Protein 1URQ (pdb70)

B-factor: mean 30.71, std 12.03, range [14.72, 85.65]

CATH classification: 1.20.5.110

Foldseek 3Di:
DDVVVVVVVVVVVVVVVVVVVVVVVVVVVVVVVVVVVVVVVVVVVVVVVVVVVVVVVD/DVVVVVVVVVVVVVVVVVVVVVVVVVVVVVVVVVVVVVVVVVVVVVVVVVVVVVVVVVVVVVDD/DVVVVVVVVVVVVVVVVVVVVVVVVVVVVVVVVVVVVVVVVVVVVVVVVVVVVVVVVVVVVVVVVVVD/DDPVVVVVVVVVVVVVVVVVVVVVVVVVVVVVVVVVVVVVVVVVVVVVVVVVVVVVVVVVVD

Structure (mmCIF, N/CA/C/O backbone):
data_1URQ
#
_entry.id   1URQ
#
_cell.length_a   126.054
_cell.length_b   35.602
_cell.length_c   93.541
_cell.angle_alpha   90.00
_cell.angle_beta   132.38
_cell.angle_gamma   90.00
#
_symmetry.space_group_name_H-M   'C 1 2 1'
#
loop_
_entity.id
_entity.type
_entity.pdbx_description
1 polymer 'M-TOMOSYN ISOFORM'
2 polymer 'SYNTAXIN 1A'
3 polymer 'SYNAPTOSOMAL-ASSOCIATED PROTEIN 25'
4 polymer 'SYNAPTOSOMAL-ASSOCIATED PROTEIN 25'
5 water water
#
loop_
_atom_site.group_PDB
_atom_site.id
_atom_site.type_symbol
_atom_site.label_atom_id
_atom_site.label_alt_id
_atom_site.label_comp_id
_atom_site.label_asym_id
_atom_site.label_entity_id
_atom_site.label_seq_id
_atom_site.pdbx_PDB_ins_code
_atom_site.Cartn_x
_atom_site.Cartn_y
_atom_site.Cartn_z
_atom_site.occupancy
_atom_site.B_iso_or_equiv
_atom_site.auth_seq_id
_atom_site.auth_comp_id
_atom_site.auth_asym_id
_atom_site.auth_atom_id
_atom_site.pdbx_PDB_model_num
ATOM 1 C CA . GLY A 1 5 ? 19.082 -29.251 35.961 1.00 40.27 1051 GLY A CA 1
ATOM 2 C C . GLY A 1 5 ? 18.943 -27.757 36.260 1.00 40.12 1051 GLY A C 1
ATOM 3 O O . GLY A 1 5 ? 19.489 -26.926 35.545 1.00 40.85 1051 GLY A O 1
ATOM 4 N N . ILE A 1 6 ? 18.237 -27.415 37.332 1.00 39.81 1052 ILE A N 1
ATOM 5 C CA . ILE A 1 6 ? 18.067 -26.021 37.708 1.00 39.74 1052 ILE A CA 1
ATOM 6 C C . ILE A 1 6 ? 19.441 -25.381 38.014 1.00 39.49 1052 ILE A C 1
ATOM 7 O O . ILE A 1 6 ? 19.690 -24.231 37.647 1.00 38.88 1052 ILE A O 1
ATOM 12 N N . GLU A 1 7 ? 20.333 -26.141 38.644 1.00 39.02 1053 GLU A N 1
ATOM 13 C CA . GLU A 1 7 ? 21.688 -25.656 38.942 1.00 38.74 1053 GLU A CA 1
ATOM 14 C C . GLU A 1 7 ? 22.509 -25.412 37.673 1.00 37.80 1053 GLU A C 1
ATOM 15 O O . GLU A 1 7 ? 23.273 -24.461 37.612 1.00 38.86 1053 GLU A O 1
ATOM 17 N N . GLY A 1 8 ? 22.359 -26.257 36.660 1.00 36.38 1054 GLY A N 1
ATOM 18 C CA . GLY A 1 8 ? 23.081 -26.068 35.410 1.00 35.51 1054 GLY A CA 1
ATOM 19 C C . GLY A 1 8 ? 22.689 -24.783 34.677 1.00 34.84 1054 GLY A C 1
ATOM 20 O O . GLY A 1 8 ? 23.552 -24.072 34.147 1.00 34.02 1054 GLY A O 1
ATOM 21 N N . VAL A 1 9 ? 21.382 -24.495 34.653 1.00 33.20 1055 VAL A N 1
ATOM 22 C CA . VAL A 1 9 ? 20.849 -23.303 34.015 1.00 31.96 1055 VAL A CA 1
ATOM 23 C C . VAL A 1 9 ? 21.272 -22.059 34.782 1.00 31.23 1055 VAL A C 1
ATOM 24 O O . VAL A 1 9 ? 21.575 -21.052 34.166 1.00 28.82 1055 VAL A O 1
ATOM 28 N N . LYS A 1 10 ? 21.254 -22.135 36.116 1.00 31.02 1056 LYS A N 1
ATOM 29 C CA . LYS A 1 10 ? 21.678 -21.030 36.971 1.00 31.96 1056 LYS A CA 1
ATOM 30 C C . LYS A 1 10 ? 23.155 -20.692 36.736 1.00 31.78 1056 LYS A C 1
ATOM 31 O O . LYS A 1 10 ? 23.526 -19.511 36.685 1.00 31.87 1056 LYS A O 1
ATOM 36 N N . GLY A 1 11 ? 23.968 -21.729 36.592 1.00 31.01 1057 GLY A N 1
ATOM 37 C CA . GLY A 1 11 ? 25.359 -21.601 36.198 1.00 30.58 1057 GLY A CA 1
ATOM 38 C C . GLY A 1 11 ? 25.567 -20.946 34.838 1.00 29.91 1057 GLY A C 1
ATOM 39 O O . GLY A 1 11 ? 26.450 -20.094 34.689 1.00 28.76 1057 GLY A O 1
ATOM 40 N N . ALA A 1 12 ? 24.770 -21.337 33.851 1.00 28.66 1058 ALA A N 1
ATOM 41 C CA . ALA A 1 12 ? 24.865 -20.736 32.520 1.00 28.25 1058 ALA A CA 1
ATOM 42 C C . ALA A 1 12 ? 24.434 -19.267 32.562 1.00 26.73 1058 ALA A C 1
ATOM 43 O O . ALA A 1 12 ? 25.046 -18.435 31.913 1.00 26.92 1058 ALA A O 1
ATOM 45 N N . ALA A 1 13 ? 23.421 -18.946 33.347 1.00 25.18 1059 ALA A N 1
ATOM 46 C CA . ALA A 1 13 ? 22.959 -17.562 33.465 1.00 24.98 1059 ALA A CA 1
ATOM 47 C C . ALA A 1 13 ? 24.059 -16.703 34.098 1.00 25.05 1059 ALA A C 1
ATOM 48 O O . ALA A 1 13 ? 24.396 -15.657 33.581 1.00 23.57 1059 ALA A O 1
ATOM 50 N N . SER A 1 14 ? 24.604 -17.170 35.218 1.00 25.47 1060 SER A N 1
ATOM 51 C CA . SER A 1 14 ? 25.732 -16.511 35.884 1.00 26.41 1060 SER A CA 1
ATOM 52 C C . SER A 1 14 ? 26.884 -16.274 34.947 1.00 25.21 1060 SER A C 1
ATOM 53 O O . SER A 1 14 ? 27.471 -15.192 34.975 1.00 25.66 1060 SER A O 1
ATOM 56 N N . GLY A 1 15 ? 27.208 -17.278 34.143 1.00 24.13 1061 GLY A N 1
ATOM 57 C CA . GLY A 1 15 ? 28.249 -17.172 33.138 1.00 24.03 1061 GLY A CA 1
ATOM 58 C C . GLY A 1 15 ? 28.029 -16.004 32.185 1.00 23.66 1061 GLY A C 1
ATOM 59 O O . GLY A 1 15 ? 28.942 -15.172 31.947 1.00 21.73 1061 GLY A O 1
ATOM 60 N N . VAL A 1 16 ? 26.799 -15.901 31.672 1.00 22.36 1062 VAL A N 1
ATOM 61 C CA . VAL A 1 16 ? 26.454 -14.806 30.762 1.00 22.05 1062 VAL A CA 1
ATOM 62 C C . VAL A 1 16 ? 26.488 -13.448 31.425 1.00 21.62 1062 VAL A C 1
ATOM 63 O O . VAL A 1 16 ? 26.942 -12.476 30.814 1.00 20.43 1062 VAL A O 1
ATOM 67 N N . VAL A 1 17 ? 26.018 -13.373 32.667 1.00 21.66 1063 VAL A N 1
ATOM 68 C CA . VAL A 1 17 ? 26.063 -12.127 33.434 1.00 22.97 1063 VAL A CA 1
ATOM 69 C C . VAL A 1 17 ? 27.509 -11.595 33.518 1.00 22.19 1063 VAL A C 1
ATOM 70 O O . VAL A 1 17 ? 27.748 -10.411 33.375 1.00 21.87 1063 VAL A O 1
ATOM 74 N N . GLY A 1 18 ? 28.447 -12.494 33.751 1.00 21.48 1064 GLY A N 1
ATOM 75 C CA . GLY A 1 18 ? 29.860 -12.146 33.855 1.00 21.77 1064 GLY A CA 1
ATOM 76 C C . GLY A 1 18 ? 30.451 -11.661 32.542 1.00 20.97 1064 GLY A C 1
ATOM 77 O O . GLY A 1 18 ? 31.177 -10.667 32.523 1.00 20.21 1064 GLY A O 1
ATOM 78 N N . GLU A 1 19 ? 30.160 -12.364 31.451 1.00 21.13 1065 GLU A N 1
ATOM 79 C CA . GLU A 1 19 ? 30.639 -11.983 30.127 1.00 20.88 1065 GLU A CA 1
ATOM 80 C C . GLU A 1 19 ? 30.026 -10.650 29.686 1.00 21.01 1065 GLU A C 1
ATOM 81 O O . GLU A 1 19 ? 30.720 -9.783 29.162 1.00 21.51 1065 GLU A O 1
ATOM 87 N N . LEU A 1 20 ? 28.742 -10.448 29.969 1.00 20.80 1066 LEU A N 1
ATOM 88 C CA . LEU A 1 20 ? 28.065 -9.225 29.594 1.00 20.85 1066 LEU A CA 1
ATOM 89 C C . LEU A 1 20 ? 28.572 -8.045 30.433 1.00 21.16 1066 LEU A C 1
ATOM 90 O O . LEU A 1 20 ? 28.680 -6.935 29.929 1.00 21.05 1066 LEU A O 1
ATOM 95 N N . ALA A 1 21 ? 28.918 -8.296 31.701 1.00 20.83 1067 ALA A N 1
ATOM 96 C CA . ALA A 1 21 ? 29.459 -7.257 32.578 1.00 20.81 1067 ALA A CA 1
ATOM 97 C C . ALA A 1 21 ? 30.778 -6.731 32.020 1.00 19.99 1067 ALA A C 1
ATOM 98 O O . ALA A 1 21 ? 31.029 -5.539 32.040 1.00 18.04 1067 ALA A O 1
ATOM 100 N N . ARG A 1 22 ? 31.610 -7.624 31.500 1.00 20.87 1068 ARG A N 1
ATOM 101 C CA . ARG A 1 22 ? 32.822 -7.197 30.809 1.00 21.54 1068 ARG A CA 1
ATOM 102 C C . ARG A 1 22 ? 32.531 -6.283 29.607 1.00 21.54 1068 ARG A C 1
ATOM 103 O O . ARG A 1 22 ? 33.195 -5.261 29.436 1.00 21.09 1068 ARG A O 1
ATOM 111 N N . ALA A 1 23 ? 31.566 -6.666 28.777 1.00 19.84 1069 ALA A N 1
ATOM 112 C CA . ALA A 1 23 ? 31.120 -5.819 27.664 1.00 20.36 1069 ALA A CA 1
ATOM 113 C C . ALA A 1 23 ? 30.541 -4.463 28.143 1.00 20.76 1069 ALA A C 1
ATOM 114 O O . ALA A 1 23 ? 30.738 -3.452 27.485 1.00 19.62 1069 ALA A O 1
ATOM 116 N N . ARG A 1 24 ? 29.834 -4.458 29.274 1.00 20.91 1070 ARG A N 1
ATOM 117 C CA . ARG A 1 24 ? 29.261 -3.229 29.855 1.00 21.64 1070 ARG A CA 1
ATOM 118 C C . ARG A 1 24 ? 30.351 -2.268 30.261 1.00 21.90 1070 ARG A C 1
ATOM 119 O O . ARG A 1 24 ? 30.270 -1.053 29.988 1.00 21.48 1070 ARG A O 1
ATOM 133 N N . LEU A 1 25 ? 31.397 -2.810 30.879 1.00 21.14 1071 LEU A N 1
ATOM 134 C CA . LEU A 1 25 ? 32.541 -2.011 31.276 1.00 20.97 1071 LEU A CA 1
ATOM 135 C C . LEU A 1 25 ? 33.211 -1.382 30.031 1.00 21.46 1071 LEU A C 1
ATOM 136 O O . LEU A 1 25 ? 33.552 -0.204 30.033 1.00 21.14 1071 LEU A O 1
ATOM 141 N N . ALA A 1 26 ? 33.415 -2.174 28.989 1.00 20.50 1072 ALA A N 1
ATOM 142 C CA . ALA A 1 26 ? 33.903 -1.641 27.736 1.00 20.35 1072 ALA A CA 1
ATOM 143 C C . ALA A 1 26 ? 32.955 -0.574 27.125 1.00 20.01 1072 ALA A C 1
ATOM 144 O O . ALA A 1 26 ? 33.426 0.388 26.516 1.00 19.64 1072 ALA A O 1
ATOM 146 N N . LEU A 1 27 ? 31.637 -0.734 27.284 1.00 19.35 1073 LEU A N 1
ATOM 147 C CA . LEU A 1 27 ? 30.666 0.219 26.731 1.00 19.62 1073 LEU A CA 1
ATOM 148 C C . LEU A 1 27 ? 30.694 1.577 27.480 1.00 20.25 1073 LEU A C 1
ATOM 149 O O . LEU A 1 27 ? 30.517 2.639 26.888 1.00 18.56 1073 LEU A O 1
ATOM 154 N N . ASP A 1 28 ? 30.894 1.518 28.793 1.00 21.11 1074 ASP A N 1
ATOM 155 C CA . ASP A 1 28 ? 31.214 2.702 29.608 1.00 21.94 1074 ASP A CA 1
ATOM 156 C C . ASP A 1 28 ? 32.439 3.469 29.135 1.00 21.51 1074 ASP A C 1
ATOM 157 O O . ASP A 1 28 ? 32.428 4.723 29.069 1.00 21.01 1074 ASP A O 1
ATOM 162 N N . GLU A 1 29 ? 33.503 2.753 28.820 1.00 21.52 1075 GLU A N 1
ATOM 163 C CA . GLU A 1 29 ? 34.696 3.387 28.269 1.00 22.38 1075 GLU A CA 1
ATOM 164 C C . GLU A 1 29 ? 34.366 4.050 26.909 1.00 22.24 1075 GLU A C 1
ATOM 165 O O . GLU A 1 29 ? 34.794 5.171 26.624 1.00 21.29 1075 GLU A O 1
ATOM 171 N N . ARG A 1 30 ? 33.586 3.364 26.084 1.00 21.42 1076 ARG A N 1
ATOM 172 C CA . ARG A 1 30 ? 33.245 3.889 24.761 1.00 20.97 1076 ARG A CA 1
ATOM 173 C C . ARG A 1 30 ? 32.473 5.189 24.889 1.00 20.25 1076 ARG A C 1
ATOM 174 O O . ARG A 1 30 ? 32.700 6.108 24.123 1.00 18.87 1076 ARG A O 1
ATOM 182 N N . GLY A 1 31 ? 31.566 5.257 25.858 1.00 20.19 1077 GLY A N 1
ATOM 183 C CA . GLY A 1 31 ? 30.831 6.479 26.139 1.00 20.90 1077 GLY A CA 1
ATOM 184 C C . GLY A 1 31 ? 31.743 7.657 26.532 1.00 20.74 1077 GLY A C 1
ATOM 185 O O . GLY A 1 31 ? 31.529 8.778 26.077 1.00 20.08 1077 GLY A O 1
ATOM 186 N N . GLN A 1 32 ? 32.696 7.403 27.422 1.00 21.23 1078 GLN A N 1
ATOM 187 C CA . GLN A 1 32 ? 33.695 8.404 27.854 1.00 21.51 1078 GLN A CA 1
ATOM 188 C C . GLN A 1 32 ? 34.554 8.860 26.667 1.00 21.66 1078 GLN A C 1
ATOM 189 O O . GLN A 1 32 ? 34.786 10.070 26.496 1.00 20.45 1078 GLN A O 1
ATOM 195 N N . LYS A 1 33 ? 35.023 7.902 25.854 1.00 19.72 1079 LYS A N 1
ATOM 196 C CA . LYS A 1 33 ? 35.767 8.221 24.635 1.00 20.31 1079 LYS A CA 1
ATOM 197 C C . LYS A 1 33 ? 34.929 9.026 23.627 1.00 19.97 1079 LYS A C 1
ATOM 198 O O . LYS A 1 33 ? 35.428 9.956 23.018 1.00 19.99 1079 LYS A O 1
ATOM 204 N N . LEU A 1 34 ? 33.662 8.663 23.449 1.00 19.47 1080 LEU A N 1
ATOM 205 C CA . LEU A 1 34 ? 32.789 9.390 22.535 1.00 18.87 1080 LEU A CA 1
ATOM 206 C C . LEU A 1 34 ? 32.552 10.863 22.991 1.00 17.91 1080 LEU A C 1
ATOM 207 O O . LEU A 1 34 ? 32.521 11.760 22.152 1.00 17.63 1080 LEU A O 1
ATOM 212 N N . SER A 1 35 ? 32.409 11.100 24.297 1.00 17.14 1081 SER A N 1
ATOM 213 C CA . SER A 1 35 ? 32.171 12.438 24.811 1.00 16.80 1081 SER A CA 1
ATOM 214 C C . SER A 1 35 ? 33.395 13.328 24.532 1.00 17.01 1081 SER A C 1
ATOM 215 O O . SER A 1 35 ? 33.257 14.478 24.076 1.00 15.83 1081 SER A O 1
ATOM 220 N N . ASP A 1 36 ? 34.572 12.756 24.769 1.00 16.48 1082 ASP A N 1
ATOM 221 C CA . ASP A 1 36 ? 35.860 13.356 24.426 1.00 17.08 1082 ASP A CA 1
ATOM 222 C C . ASP A 1 36 ? 35.949 13.632 22.911 1.00 17.05 1082 ASP A C 1
ATOM 223 O O . ASP A 1 36 ? 36.265 14.758 22.487 1.00 17.35 1082 ASP A O 1
ATOM 228 N N . LEU A 1 37 ? 35.627 12.632 22.091 1.00 16.74 1083 LEU A N 1
ATOM 229 C CA . LEU A 1 37 ? 35.660 12.810 20.632 1.00 17.54 1083 LEU A CA 1
ATOM 230 C C . LEU A 1 37 ? 34.692 13.925 20.139 1.00 16.85 1083 LEU A C 1
ATOM 231 O O . LEU A 1 37 ? 34.999 14.642 19.204 1.00 16.55 1083 LEU A O 1
ATOM 236 N N . GLU A 1 38 ? 33.517 14.038 20.748 1.00 17.28 1084 GLU A N 1
ATOM 237 C CA . GLU A 1 38 ? 32.567 15.066 20.374 1.00 16.85 1084 GLU A CA 1
ATOM 238 C C . GLU A 1 38 ? 33.180 16.469 20.565 1.00 17.13 1084 GLU A C 1
ATOM 239 O O . GLU A 1 38 ? 33.047 17.347 19.688 1.00 16.76 1084 GLU A O 1
ATOM 245 N N . GLU A 1 39 ? 33.854 16.664 21.685 1.00 16.74 1085 GLU A N 1
ATOM 246 C CA . GLU A 1 39 ? 34.530 17.924 21.992 1.00 18.28 1085 GLU A CA 1
ATOM 247 C C . GLU A 1 39 ? 35.653 18.208 20.980 1.00 17.73 1085 GLU A C 1
ATOM 248 O O . GLU A 1 39 ? 35.779 19.332 20.447 1.00 17.10 1085 GLU A O 1
ATOM 258 N N . ARG A 1 40 ? 36.479 17.194 20.735 1.00 18.12 1086 ARG A N 1
ATOM 259 C CA . ARG A 1 40 ? 37.592 17.331 19.788 1.00 18.31 1086 ARG A CA 1
ATOM 260 C C . ARG A 1 40 ? 37.149 17.633 18.360 1.00 18.66 1086 ARG A C 1
ATOM 261 O O . ARG A 1 40 ? 37.776 18.451 17.675 1.00 17.84 1086 ARG A O 1
ATOM 269 N N . THR A 1 41 ? 36.071 16.988 17.911 1.00 18.76 1087 THR A N 1
ATOM 270 C CA . THR A 1 41 ? 35.571 17.219 16.549 1.00 18.79 1087 THR A CA 1
ATOM 271 C C . THR A 1 41 ? 34.861 18.559 16.460 1.00 18.97 1087 THR A C 1
ATOM 272 O O . THR A 1 41 ? 34.913 19.188 15.404 1.00 18.71 1087 THR A O 1
ATOM 279 N N . ALA A 1 42 ? 34.222 19.005 17.539 1.00 18.64 1088 ALA A N 1
ATOM 280 C CA . ALA A 1 42 ? 33.582 20.332 17.535 1.00 19.72 1088 ALA A CA 1
ATOM 281 C C . ALA A 1 42 ? 34.637 21.434 17.376 1.00 19.25 1088 ALA A C 1
ATOM 282 O O . ALA A 1 42 ? 34.408 22.419 16.664 1.00 19.49 1088 ALA A O 1
ATOM 284 N N . ALA A 1 43 ? 35.787 21.241 18.024 1.00 19.06 1089 ALA A N 1
ATOM 285 C CA . ALA A 1 43 ? 36.907 22.162 17.956 1.00 19.12 1089 ALA A CA 1
ATOM 286 C C . ALA A 1 43 ? 37.563 22.110 16.575 1.00 19.60 1089 ALA A C 1
ATOM 287 O O . ALA A 1 43 ? 37.844 23.148 15.994 1.00 19.31 1089 ALA A O 1
ATOM 289 N N . MET A 1 44 ? 37.780 20.908 16.046 1.00 19.19 1090 MET A N 1
ATOM 290 C CA . MET A 1 44 ? 38.294 20.750 14.694 1.00 19.16 1090 MET A CA 1
ATOM 291 C C . MET A 1 44 ? 37.397 21.426 13.648 1.00 19.33 1090 MET A C 1
ATOM 292 O O . MET A 1 44 ? 37.886 22.144 12.753 1.00 18.62 1090 MET A O 1
ATOM 297 N N . MET A 1 45 ? 36.092 21.200 13.760 1.00 19.23 1091 MET A N 1
ATOM 298 C CA . MET A 1 45 ? 35.116 21.874 12.915 1.00 19.80 1091 MET A CA 1
ATOM 299 C C . MET A 1 45 ? 35.200 23.420 12.957 1.00 20.04 1091 MET A C 1
ATOM 300 O O . MET A 1 45 ? 35.156 24.074 11.917 1.00 19.43 1091 MET A O 1
ATOM 305 N N . SER A 1 46 ? 35.281 23.995 14.144 1.00 20.22 1092 SER A N 1
ATOM 306 C CA . SER A 1 46 ? 35.400 25.442 14.304 1.00 21.31 1092 SER A CA 1
ATOM 307 C C . SER A 1 46 ? 36.629 25.973 13.549 1.00 21.32 1092 SER A C 1
ATOM 308 O O . SER A 1 46 ? 36.547 26.974 12.853 1.00 21.14 1092 SER A O 1
ATOM 311 N N . SER A 1 47 ? 37.760 25.302 13.686 1.00 21.24 1093 SER A N 1
ATOM 312 C CA . SER A 1 47 ? 38.997 25.708 13.010 1.00 21.91 1093 SER A CA 1
ATOM 313 C C . SER A 1 47 ? 38.836 25.655 11.475 1.00 22.15 1093 SER A C 1
ATOM 314 O O . SER A 1 47 ? 39.227 26.596 10.764 1.00 20.74 1093 SER A O 1
ATOM 317 N N . ALA A 1 48 ? 38.237 24.563 10.998 1.00 21.09 1094 ALA A N 1
ATOM 318 C CA . ALA A 1 48 ? 37.979 24.366 9.576 1.00 21.90 1094 ALA A CA 1
ATOM 319 C C . ALA A 1 48 ? 37.066 25.469 9.042 1.00 22.21 1094 ALA A C 1
ATOM 320 O O . ALA A 1 48 ? 37.286 25.961 7.953 1.00 21.08 1094 ALA A O 1
ATOM 322 N N . ASP A 1 49 ? 36.077 25.870 9.840 1.00 22.22 1095 ASP A N 1
ATOM 323 C CA . ASP A 1 49 ? 35.113 26.890 9.472 1.00 22.69 1095 ASP A CA 1
ATOM 324 C C . ASP A 1 49 ? 35.856 28.230 9.263 1.00 22.82 1095 ASP A C 1
ATOM 325 O O . ASP A 1 49 ? 35.676 28.893 8.248 1.00 21.57 1095 ASP A O 1
ATOM 330 N N . SER A 1 50 ? 36.705 28.594 10.227 1.00 23.43 1096 SER A N 1
ATOM 331 C CA . SER A 1 50 ? 37.516 29.808 10.161 1.00 23.81 1096 SER A CA 1
ATOM 332 C C . SER A 1 50 ? 38.517 29.790 8.994 1.00 23.83 1096 SER A C 1
ATOM 333 O O . SER A 1 50 ? 38.661 30.797 8.276 1.00 23.89 1096 SER A O 1
ATOM 336 N N . PHE A 1 51 ? 39.212 28.671 8.792 1.00 23.20 1097 PHE A N 1
ATOM 337 C CA . PHE A 1 51 ? 40.137 28.557 7.679 1.00 22.93 1097 PHE A CA 1
ATOM 338 C C . PHE A 1 51 ? 39.411 28.759 6.348 1.00 23.04 1097 PHE A C 1
ATOM 339 O O . PHE A 1 51 ? 39.919 29.452 5.455 1.00 22.70 1097 PHE A O 1
ATOM 347 N N . SER A 1 52 ? 38.240 28.138 6.200 1.00 22.42 1098 SER A N 1
ATOM 348 C CA . SER A 1 52 ? 37.435 28.289 4.979 1.00 21.85 1098 SER A CA 1
ATOM 349 C C . SER A 1 52 ? 37.048 29.758 4.699 1.00 22.09 1098 SER A C 1
ATOM 350 O O . SER A 1 52 ? 37.057 30.185 3.549 1.00 20.72 1098 SER A O 1
ATOM 355 N N . LYS A 1 53 ? 36.719 30.505 5.744 1.00 22.75 1099 LYS A N 1
ATOM 356 C CA . LYS A 1 53 ? 36.338 31.927 5.608 1.00 24.44 1099 LYS A CA 1
ATOM 357 C C . LYS A 1 53 ? 37.509 32.739 5.107 1.00 24.56 1099 LYS A C 1
ATOM 358 O O . LYS A 1 53 ? 37.378 33.608 4.225 1.00 24.48 1099 LYS A O 1
ATOM 361 N N . HIS A 1 54 ? 38.671 32.431 5.644 1.00 24.83 1100 HIS A N 1
ATOM 362 C CA . HIS A 1 54 ? 39.852 33.169 5.284 1.00 25.49 1100 HIS A CA 1
ATOM 363 C C . HIS A 1 54 ? 40.347 32.823 3.888 1.00 24.61 1100 HIS A C 1
ATOM 364 O O . HIS A 1 54 ? 40.697 33.715 3.147 1.00 24.93 1100 HIS A O 1
ATOM 371 N N . ALA A 1 55 ? 40.330 31.550 3.516 1.00 24.09 1101 ALA A N 1
ATOM 372 C CA . ALA A 1 55 ? 40.642 31.140 2.145 1.00 23.47 1101 ALA A CA 1
ATOM 373 C C . ALA A 1 55 ? 39.689 31.769 1.106 1.00 23.64 1101 ALA A C 1
ATOM 374 O O . ALA A 1 55 ? 40.118 32.138 0.009 1.00 23.86 1101 ALA A O 1
ATOM 376 N N . HIS A 1 56 ? 38.414 31.870 1.448 1.00 23.57 1102 HIS A N 1
ATOM 377 C CA . HIS A 1 56 ? 37.407 32.501 0.602 1.00 24.86 1102 HIS A CA 1
ATOM 378 C C . HIS A 1 56 ? 37.683 34.000 0.414 1.00 25.48 1102 HIS A C 1
ATOM 379 O O . HIS A 1 56 ? 37.622 34.520 -0.694 1.00 24.19 1102 HIS A O 1
ATOM 386 N N . GLU A 1 57 ? 37.995 34.690 1.502 1.00 26.13 1103 GLU A N 1
ATOM 387 C CA . GLU A 1 57 ? 38.320 36.123 1.437 1.00 27.43 1103 GLU A CA 1
ATOM 388 C C . GLU A 1 57 ? 39.557 36.360 0.569 1.00 27.90 1103 GLU A C 1
ATOM 389 O O . GLU A 1 57 ? 39.565 37.266 -0.262 1.00 27.48 1103 GLU A O 1
ATOM 395 N N . MET A 1 58 ? 40.561 35.499 0.734 1.00 28.70 1104 MET A N 1
ATOM 396 C CA . MET A 1 58 ? 41.785 35.482 -0.075 1.00 30.06 1104 MET A CA 1
ATOM 397 C C . MET A 1 58 ? 41.542 35.321 -1.566 1.00 29.47 1104 MET A C 1
ATOM 398 O O . MET A 1 58 ? 42.104 36.044 -2.388 1.00 30.12 1104 MET A O 1
ATOM 403 N N . MET A 1 59 ? 40.718 34.349 -1.916 1.00 28.83 1105 MET A N 1
ATOM 404 C CA . MET A 1 59 ? 40.380 34.096 -3.307 1.00 27.93 1105 MET A CA 1
ATOM 405 C C . MET A 1 59 ? 39.719 35.333 -3.954 1.00 27.48 1105 MET A C 1
ATOM 406 O O . MET A 1 59 ? 40.000 35.652 -5.101 1.00 26.43 1105 MET A O 1
ATOM 411 N N . LEU A 1 60 ? 38.838 36.001 -3.213 1.00 27.20 1106 LEU A N 1
ATOM 412 C CA . LEU A 1 60 ? 38.092 37.129 -3.740 1.00 28.23 1106 LEU A CA 1
ATOM 413 C C . LEU A 1 60 ? 38.932 38.388 -3.961 1.00 29.82 1106 LEU A C 1
ATOM 414 O O . LEU A 1 60 ? 38.497 39.245 -4.676 1.00 28.26 1106 LEU A O 1
ATOM 419 N N . LYS A 1 61 ? 40.110 38.499 -3.354 1.00 32.32 1107 LYS A N 1
ATOM 420 C CA . LYS A 1 61 ? 41.018 39.635 -3.635 1.00 35.27 1107 LYS A CA 1
ATOM 421 C C . LYS A 1 61 ? 41.712 39.616 -5.020 1.00 36.54 1107 LYS A C 1
ATOM 422 O O . LYS A 1 61 ? 42.127 40.661 -5.496 1.00 37.79 1107 LYS A O 1
ATOM 426 N N . TYR A 1 62 ? 41.857 38.442 -5.635 1.00 37.33 1108 TYR A N 1
ATOM 427 C CA . TYR A 1 62 ? 42.472 38.306 -6.962 1.00 38.06 1108 TYR A CA 1
ATOM 428 C C . TYR A 1 62 ? 41.453 37.923 -8.013 1.00 37.95 1108 TYR A C 1
ATOM 429 O O . TYR A 1 62 ? 41.394 38.536 -9.070 0.50 38.52 1108 TYR A O 1
ATOM 431 N N . GLU B 2 12 ? 8.880 -27.550 49.111 0.10 49.86 196 GLU B N 1
ATOM 432 C CA . GLU B 2 12 ? 9.358 -26.139 49.197 1.00 49.96 196 GLU B CA 1
ATOM 433 C C . GLU B 2 12 ? 10.727 -25.924 48.539 1.00 49.70 196 GLU B C 1
ATOM 434 O O . GLU B 2 12 ? 11.118 -24.780 48.296 1.00 49.67 196 GLU B O 1
ATOM 436 N N . THR B 2 13 ? 11.424 -27.024 48.233 1.00 49.11 197 THR B N 1
ATOM 437 C CA . THR B 2 13 ? 12.827 -26.991 47.835 1.00 48.56 197 THR B CA 1
ATOM 438 C C . THR B 2 13 ? 13.008 -26.603 46.383 1.00 47.99 197 THR B C 1
ATOM 439 O O . THR B 2 13 ? 13.804 -25.713 46.073 1.00 47.61 197 THR B O 1
ATOM 443 N N . ARG B 2 14 ? 12.300 -27.295 45.498 1.00 47.06 198 ARG B N 1
ATOM 444 C CA . ARG B 2 14 ? 12.304 -26.977 44.079 1.00 46.39 198 ARG B CA 1
ATOM 445 C C . ARG B 2 14 ? 11.795 -25.565 43.864 1.00 45.30 198 ARG B C 1
ATOM 446 O O . ARG B 2 14 ? 12.288 -24.864 43.004 1.00 45.24 198 ARG B O 1
ATOM 451 N N . HIS B 2 15 ? 10.807 -25.156 44.655 1.00 44.19 199 HIS B N 1
ATOM 452 C CA . HIS B 2 15 ? 10.274 -23.808 44.594 1.00 43.42 199 HIS B CA 1
ATOM 453 C C . HIS B 2 15 ? 11.341 -22.771 44.935 1.00 42.90 199 HIS B C 1
ATOM 454 O O . HIS B 2 15 ? 11.440 -21.734 44.259 1.00 42.05 199 HIS B O 1
ATOM 461 N N . SER B 2 16 ? 12.131 -23.040 45.978 1.00 41.36 200 SER B N 1
ATOM 462 C CA . SER B 2 16 ? 13.148 -22.080 46.415 1.00 40.73 200 SER B CA 1
ATOM 463 C C . SER B 2 16 ? 14.291 -21.989 45.392 1.00 39.67 200 SER B C 1
ATOM 464 O O . SER B 2 16 ? 14.775 -20.899 45.109 1.00 39.77 200 SER B O 1
ATOM 469 N N . GLU B 2 17 ? 14.690 -23.119 44.816 1.00 38.20 201 GLU B N 1
ATOM 470 C CA . GLU B 2 17 ? 15.717 -23.149 43.787 1.00 37.25 201 GLU B CA 1
ATOM 471 C C . GLU B 2 17 ? 15.282 -22.508 42.461 1.00 37.33 201 GLU B C 1
ATOM 472 O O . GLU B 2 17 ? 16.099 -21.895 41.751 1.00 35.95 201 GLU B O 1
ATOM 474 N N . ILE B 2 18 ? 14.006 -22.687 42.108 1.00 36.10 202 ILE B N 1
ATOM 475 C CA . ILE B 2 18 ? 13.464 -22.088 40.895 1.00 35.87 202 ILE B CA 1
ATOM 476 C C . ILE B 2 18 ? 13.522 -20.584 41.065 1.00 36.08 202 ILE B C 1
ATOM 477 O O . ILE B 2 18 ? 13.880 -19.898 40.135 1.00 35.66 202 ILE B O 1
ATOM 482 N N . ILE B 2 19 ? 13.150 -20.091 42.249 1.00 36.83 203 ILE B N 1
ATOM 483 C CA . ILE B 2 19 ? 13.221 -18.667 42.585 1.00 37.98 203 ILE B CA 1
ATOM 484 C C . ILE B 2 19 ? 14.667 -18.108 42.538 1.00 38.23 203 ILE B C 1
ATOM 485 O O . ILE B 2 19 ? 14.877 -16.983 42.084 1.00 38.38 203 ILE B O 1
ATOM 490 N N . LYS B 2 20 ? 15.650 -18.883 43.007 1.00 37.73 204 LYS B N 1
ATOM 491 C CA . LYS B 2 20 ? 17.058 -18.483 42.898 1.00 37.18 204 LYS B CA 1
ATOM 492 C C . LYS B 2 20 ? 17.431 -18.292 41.426 1.00 36.05 204 LYS B C 1
ATOM 493 O O . LYS B 2 20 ? 18.150 -17.352 41.059 1.00 36.30 204 LYS B O 1
ATOM 503 N N . LEU B 2 21 ? 16.933 -19.179 40.581 1.00 34.48 205 LEU B N 1
ATOM 504 C CA . LEU B 2 21 ? 17.182 -19.100 39.158 1.00 33.31 205 LEU B CA 1
ATOM 505 C C . LEU B 2 21 ? 16.508 -17.869 38.524 1.00 33.01 205 LEU B C 1
ATOM 506 O O . LEU B 2 21 ? 17.126 -17.138 37.738 1.00 32.28 205 LEU B O 1
ATOM 511 N N . GLU B 2 22 ? 15.253 -17.619 38.876 1.00 31.94 206 GLU B N 1
ATOM 512 C CA . GLU B 2 22 ? 14.570 -16.439 38.370 1.00 32.29 206 GLU B CA 1
ATOM 513 C C . GLU B 2 22 ? 15.330 -15.154 38.711 1.00 32.62 206 GLU B C 1
ATOM 514 O O . GLU B 2 22 ? 15.378 -14.233 37.901 1.00 31.03 206 GLU B O 1
ATOM 520 N N . ASN B 2 23 ? 15.896 -15.088 39.915 1.00 32.97 207 ASN B N 1
ATOM 521 C CA . ASN B 2 23 ? 16.631 -13.897 40.332 1.00 33.26 207 ASN B CA 1
ATOM 522 C C . ASN B 2 23 ? 17.842 -13.655 39.438 1.00 31.67 207 ASN B C 1
ATOM 523 O O . ASN B 2 23 ? 18.103 -12.514 39.043 1.00 31.62 207 ASN B O 1
ATOM 528 N N . SER B 2 24 ? 18.574 -14.716 39.103 1.00 30.76 208 SER B N 1
ATOM 529 C CA . SER B 2 24 ? 19.719 -14.592 38.221 1.00 30.24 208 SER B CA 1
ATOM 530 C C . SER B 2 24 ? 19.281 -14.134 36.841 1.00 29.56 208 SER B C 1
ATOM 531 O O . SER B 2 24 ? 19.962 -13.324 36.232 1.00 30.02 208 SER B O 1
ATOM 534 N N . ILE B 2 25 ? 18.149 -14.641 36.357 1.00 28.41 209 ILE B N 1
ATOM 535 C CA . ILE B 2 25 ? 17.687 -14.341 35.000 1.00 27.51 209 ILE B CA 1
ATOM 536 C C . ILE B 2 25 ? 17.203 -12.905 34.915 1.00 27.41 209 ILE B C 1
ATOM 537 O O . ILE B 2 25 ? 17.376 -12.267 33.901 1.00 25.71 209 ILE B O 1
ATOM 542 N N . ARG B 2 26 ? 16.609 -12.400 35.994 1.00 27.66 210 ARG B N 1
ATOM 543 C CA . ARG B 2 26 ? 16.224 -10.993 36.071 1.00 28.63 210 ARG B CA 1
ATOM 544 C C . ARG B 2 26 ? 17.441 -10.063 36.053 1.00 27.85 210 ARG B C 1
ATOM 545 O O . ARG B 2 26 ? 17.429 -9.053 35.357 1.00 27.73 210 ARG B O 1
ATOM 553 N N . GLU B 2 27 ? 18.505 -10.401 36.787 1.00 27.39 211 GLU B N 1
ATOM 554 C CA . GLU B 2 27 ? 19.754 -9.638 36.700 1.00 26.91 211 GLU B CA 1
ATOM 555 C C . GLU B 2 27 ? 20.260 -9.585 35.240 1.00 26.16 211 GLU B C 1
ATOM 556 O O . GLU B 2 27 ? 20.649 -8.520 34.733 1.00 23.95 211 GLU B O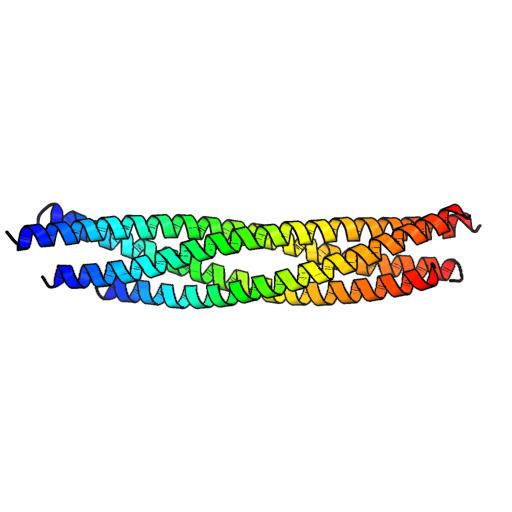 1
ATOM 562 N N . LEU B 2 28 ? 20.230 -10.739 34.571 1.00 24.56 212 LEU B N 1
ATOM 563 C CA . LEU B 2 28 ? 20.749 -10.855 33.218 1.00 23.87 212 LEU B CA 1
ATOM 564 C C . LEU B 2 28 ? 19.920 -9.992 32.287 1.00 23.05 212 LEU B C 1
ATOM 565 O O . LEU B 2 28 ? 20.460 -9.218 31.521 1.00 20.86 212 LEU B O 1
ATOM 570 N N . HIS B 2 29 ? 18.601 -10.160 32.364 1.00 22.36 213 HIS B N 1
ATOM 571 C CA . HIS B 2 29 ? 17.657 -9.351 31.599 1.00 22.94 213 HIS B CA 1
ATOM 572 C C . HIS B 2 29 ? 17.885 -7.848 31.778 1.00 23.67 213 HIS B C 1
ATOM 573 O O . HIS B 2 29 ? 17.923 -7.113 30.791 1.00 23.08 213 HIS B O 1
ATOM 580 N N . ASP B 2 30 ? 18.006 -7.395 33.028 1.00 23.46 214 ASP B N 1
ATOM 581 C CA . ASP B 2 30 ? 18.126 -5.966 33.294 1.00 24.11 214 ASP B CA 1
ATOM 582 C C . ASP B 2 30 ? 19.444 -5.417 32.711 1.00 23.70 214 ASP B C 1
ATOM 583 O O . ASP B 2 30 ? 19.479 -4.282 32.239 1.00 22.75 214 ASP B O 1
ATOM 588 N N . MET B 2 31 ? 20.511 -6.224 32.706 1.00 22.98 215 MET B N 1
ATOM 589 C CA . MET B 2 31 ? 21.766 -5.802 32.090 1.00 22.76 215 MET B CA 1
ATOM 590 C C . MET B 2 31 ? 21.617 -5.682 30.576 1.00 22.24 215 MET B C 1
ATOM 591 O O . MET B 2 31 ? 22.179 -4.757 29.974 1.00 21.91 215 MET B O 1
ATOM 600 N N . PHE B 2 32 ? 20.885 -6.604 29.952 1.00 21.32 216 PHE B N 1
ATOM 601 C CA . PHE B 2 32 ? 20.638 -6.522 28.501 1.00 20.89 216 PHE B CA 1
ATOM 602 C C . PHE B 2 32 ? 19.832 -5.271 28.161 1.00 21.78 216 PHE B C 1
ATOM 603 O O . PHE B 2 32 ? 20.130 -4.589 27.179 1.00 20.55 216 PHE B O 1
ATOM 611 N N . MET B 2 33 ? 18.815 -4.983 28.9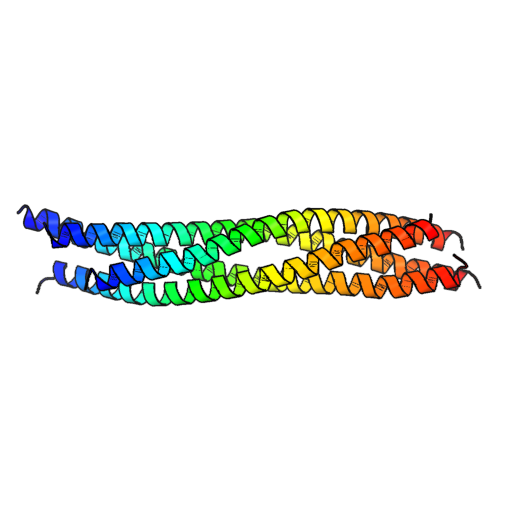71 1.00 22.18 217 MET B N 1
ATOM 612 C CA . MET B 2 33 ? 17.999 -3.786 28.773 1.00 23.77 217 MET B CA 1
ATOM 613 C C . MET B 2 33 ? 18.829 -2.530 28.921 1.00 24.20 217 MET B C 1
ATOM 614 O O . MET B 2 33 ? 18.687 -1.608 28.138 1.00 24.89 217 MET B O 1
ATOM 619 N N . ASP B 2 34 ? 19.711 -2.492 29.910 1.00 26.05 218 ASP B N 1
ATOM 620 C CA . ASP B 2 34 ? 20.573 -1.344 30.106 1.00 26.75 218 ASP B CA 1
ATOM 621 C C . ASP B 2 34 ? 21.536 -1.190 28.946 1.00 26.10 218 ASP B C 1
ATOM 622 O O . ASP B 2 34 ? 21.754 -0.065 28.491 1.00 26.00 218 ASP B O 1
ATOM 627 N N . MET B 2 35 ? 22.107 -2.301 28.471 1.00 25.08 219 MET B N 1
ATOM 628 C CA . MET B 2 35 ? 23.053 -2.275 27.344 1.00 24.46 219 MET B CA 1
ATOM 629 C C . MET B 2 35 ? 22.360 -1.657 26.136 1.00 23.99 219 MET B C 1
ATOM 630 O O . MET B 2 35 ? 22.935 -0.817 25.479 1.00 23.63 219 MET B O 1
ATOM 639 N N . ALA B 2 36 ? 21.125 -2.070 25.842 1.00 23.53 220 ALA B N 1
ATOM 640 C CA . ALA B 2 36 ? 20.409 -1.513 24.693 1.00 22.91 220 ALA B CA 1
ATOM 641 C C . ALA B 2 36 ? 20.171 0.000 24.816 1.00 22.67 220 ALA B C 1
ATOM 642 O O . ALA B 2 36 ? 20.338 0.740 23.842 1.00 21.98 220 ALA B O 1
ATOM 644 N N . MET B 2 37 ? 19.820 0.469 26.011 1.00 22.03 221 MET B N 1
ATOM 645 C CA . MET B 2 37 ? 19.568 1.894 26.213 1.00 22.45 221 MET B CA 1
ATOM 646 C C . MET B 2 37 ? 20.829 2.702 26.060 1.00 20.97 221 MET B C 1
ATOM 647 O O . MET B 2 37 ? 20.806 3.731 25.440 1.00 21.73 221 MET B O 1
ATOM 652 N N . LEU B 2 38 ? 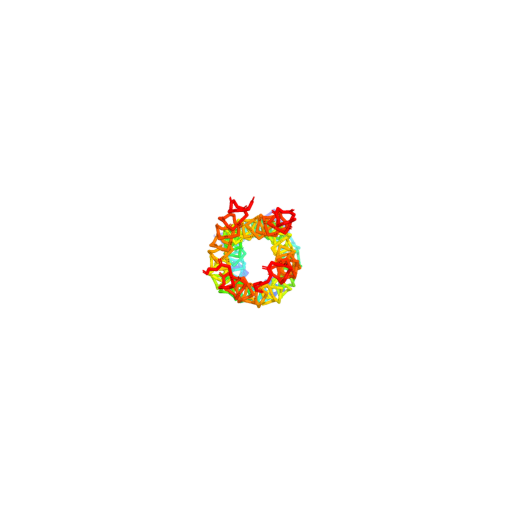21.929 2.250 26.652 1.00 20.93 222 LEU B N 1
ATOM 653 C CA . LEU B 2 38 ? 23.172 2.982 26.553 1.00 20.40 222 LEU B CA 1
ATOM 654 C C . LEU B 2 38 ? 23.703 3.042 25.114 1.00 19.91 222 LEU B C 1
ATOM 655 O O . LEU B 2 38 ? 24.194 4.097 24.673 1.00 18.28 222 LEU B O 1
ATOM 664 N N . VAL B 2 39 ? 23.620 1.923 24.375 1.00 19.24 223 VAL B N 1
ATOM 665 C CA . VAL B 2 39 ? 24.046 1.925 22.972 1.00 18.42 223 VAL B CA 1
ATOM 666 C C . VAL B 2 39 ? 23.198 2.918 22.147 1.00 18.82 223 VAL B C 1
ATOM 667 O O . VAL B 2 39 ? 23.724 3.627 21.282 1.00 18.03 223 VAL B O 1
ATOM 671 N N . GLU B 2 40 ? 21.890 2.958 22.394 1.00 20.40 224 GLU B N 1
ATOM 672 C CA . GLU B 2 40 ? 21.027 3.916 21.695 1.00 21.34 224 GLU B CA 1
ATOM 673 C C . GLU B 2 40 ? 21.427 5.373 21.983 1.00 21.52 224 GLU B C 1
ATOM 674 O O . GLU B 2 40 ? 21.495 6.177 21.062 1.00 21.27 224 GLU B O 1
ATOM 680 N N . SER B 2 41 ? 21.712 5.694 23.249 1.00 22.30 225 SER B N 1
ATOM 681 C CA . SER B 2 41 ? 22.118 7.068 23.653 1.00 22.53 225 SER B CA 1
ATOM 682 C C . SER B 2 41 ? 23.422 7.452 23.045 1.00 22.53 225 SER B C 1
ATOM 683 O O . SER B 2 41 ? 23.601 8.561 22.513 1.00 22.86 225 SER B O 1
ATOM 688 N N . GLN B 2 42 ? 24.359 6.527 23.105 1.00 20.86 226 GLN B N 1
ATOM 689 C CA . GLN B 2 42 ? 25.671 6.780 22.532 1.00 20.82 226 GLN B CA 1
ATOM 690 C C . GLN B 2 42 ? 25.564 6.989 21.029 1.00 20.47 226 GLN B C 1
ATOM 691 O O . GLN B 2 42 ? 26.365 7.711 20.459 1.00 21.48 226 GLN B O 1
ATOM 697 N N . GLY B 2 43 ? 24.594 6.336 20.390 1.00 20.25 227 GLY B N 1
ATOM 698 C CA . GLY B 2 43 ? 24.367 6.477 18.957 1.00 19.55 227 GLY B CA 1
ATOM 699 C C . GLY B 2 43 ? 23.986 7.914 18.593 1.00 19.63 227 GLY B C 1
ATOM 700 O O . GLY B 2 43 ? 24.368 8.422 17.558 1.00 20.07 227 GLY B O 1
ATOM 701 N N . GLU B 2 44 ? 23.268 8.589 19.481 1.00 19.62 228 GLU B N 1
ATOM 702 C CA . GLU B 2 44 ? 22.913 9.995 19.287 1.00 18.82 228 GLU B CA 1
ATOM 703 C C . GLU B 2 44 ? 24.155 10.871 19.286 1.00 18.78 228 GLU B C 1
ATOM 704 O O . GLU B 2 44 ? 24.263 11.783 18.474 1.00 17.50 228 GLU B O 1
ATOM 710 N N . MET B 2 45 ? 25.122 10.555 20.148 1.00 19.11 229 MET B N 1
ATOM 711 C CA . MET B 2 45 ? 26.373 11.283 20.163 1.00 19.54 229 MET B CA 1
ATOM 712 C C . MET B 2 45 ? 27.184 11.031 18.890 1.00 18.84 229 MET B C 1
ATOM 713 O O . MET B 2 45 ? 27.781 11.946 18.349 1.00 18.53 229 MET B O 1
ATOM 718 N N . ILE B 2 46 ? 27.203 9.792 18.423 1.00 17.99 230 ILE B N 1
ATOM 719 C CA . ILE B 2 46 ? 27.885 9.469 17.178 1.00 17.38 230 ILE B CA 1
ATOM 720 C C . ILE B 2 46 ? 27.245 10.228 15.997 1.00 16.19 230 ILE B C 1
ATOM 721 O O . ILE B 2 46 ? 27.960 10.705 15.149 1.00 16.67 230 ILE B O 1
ATOM 726 N N . ASP B 2 47 ? 25.916 10.351 15.962 1.00 17.62 231 ASP B N 1
ATOM 727 C CA . ASP B 2 47 ? 25.224 11.158 14.964 1.00 17.50 231 ASP B CA 1
ATOM 728 C C . ASP B 2 47 ? 25.783 12.580 14.946 1.00 17.56 231 ASP B C 1
ATOM 729 O O . ASP B 2 47 ? 25.996 13.133 13.870 1.00 17.67 231 ASP B O 1
ATOM 734 N N . ARG B 2 48 ? 25.965 13.182 16.123 1.00 16.37 232 ARG B N 1
ATOM 735 C CA . ARG B 2 48 ? 26.467 14.552 16.213 1.00 17.16 232 ARG B CA 1
ATOM 736 C C . ARG B 2 48 ? 27.958 14.655 15.834 1.00 16.97 232 ARG B C 1
ATOM 737 O O . ARG B 2 48 ? 28.325 15.608 15.174 1.00 18.46 232 ARG B O 1
ATOM 745 N N . ILE B 2 49 ? 28.796 13.686 16.234 1.00 17.08 233 ILE B N 1
ATOM 746 C CA . ILE B 2 49 ? 30.210 13.627 15.798 1.00 17.23 233 ILE B CA 1
ATOM 747 C C . ILE B 2 49 ? 30.270 13.554 14.268 1.00 17.77 233 ILE B C 1
ATOM 748 O O . ILE B 2 49 ? 31.036 14.279 13.635 1.00 19.37 233 ILE B O 1
ATOM 753 N N . GLU B 2 50 ? 29.444 12.694 13.676 1.00 17.71 234 GLU B N 1
ATOM 754 C CA . GLU B 2 50 ? 29.447 12.494 12.247 1.00 18.16 234 GLU B CA 1
ATOM 755 C C . GLU B 2 50 ? 29.024 13.783 11.530 1.00 18.71 234 GLU B C 1
ATOM 756 O O . GLU B 2 50 ? 29.586 14.141 10.497 1.00 17.99 234 GLU B O 1
ATOM 762 N N . TYR B 2 51 ? 28.064 14.498 12.104 1.00 19.18 235 TYR B N 1
ATOM 763 C CA . TYR B 2 51 ? 27.601 15.770 11.525 1.00 19.69 235 TYR B CA 1
ATOM 764 C C . TYR B 2 51 ? 28.729 16.800 11.543 1.00 19.83 235 TYR B C 1
ATOM 765 O O . TYR B 2 51 ? 28.973 17.511 10.538 1.00 20.48 235 TYR B O 1
ATOM 774 N N . ASN B 2 52 ? 29.413 16.920 12.682 1.00 19.42 236 ASN B N 1
ATOM 775 C CA . ASN B 2 52 ? 30.547 17.834 12.784 1.00 19.66 236 ASN B CA 1
ATOM 776 C C . ASN B 2 52 ? 31.653 17.492 11.769 1.00 19.89 236 ASN B C 1
ATOM 777 O O . ASN B 2 52 ? 32.232 18.385 11.123 1.00 18.95 236 ASN B O 1
ATOM 782 N N . VAL B 2 53 ? 31.940 16.199 11.624 1.00 19.64 237 VAL B N 1
ATOM 783 C CA . VAL B 2 53 ? 32.971 15.749 10.710 1.00 20.40 237 VAL B CA 1
ATOM 784 C C . VAL B 2 53 ? 32.575 16.046 9.249 1.00 20.56 237 VAL B C 1
ATOM 785 O O . VAL B 2 53 ? 33.393 16.522 8.487 1.00 19.90 237 VAL B O 1
ATOM 789 N N . GLU B 2 54 ? 31.327 15.827 8.873 1.00 21.54 238 GLU B N 1
ATOM 790 C CA . GLU B 2 54 ? 30.883 16.068 7.491 1.00 21.40 238 GLU B CA 1
ATOM 791 C C . GLU B 2 54 ? 31.022 17.570 7.185 1.00 20.96 238 GLU B C 1
ATOM 792 O O . GLU B 2 54 ? 31.447 17.946 6.100 1.00 20.65 238 GLU B O 1
ATOM 798 N N . HIS B 2 55 ? 30.651 18.420 8.131 1.00 20.67 239 HIS B N 1
ATOM 799 C CA . HIS B 2 55 ? 30.774 19.854 7.906 1.00 21.19 239 HIS B CA 1
ATOM 800 C C . HIS B 2 55 ? 32.254 20.312 7.901 1.00 21.24 239 HIS B C 1
ATOM 801 O O . HIS B 2 55 ? 32.611 21.173 7.116 1.00 21.86 239 HIS B O 1
ATOM 808 N N . ALA B 2 56 ? 33.112 19.671 8.692 1.00 20.90 240 ALA B N 1
ATOM 809 C CA . ALA B 2 56 ? 34.550 19.956 8.709 1.00 20.44 240 ALA B CA 1
ATOM 810 C C . ALA B 2 56 ? 35.190 19.578 7.381 1.00 19.81 240 ALA B C 1
ATOM 811 O O . ALA B 2 56 ? 35.989 20.331 6.817 1.00 20.00 240 ALA B O 1
ATOM 813 N N . VAL B 2 57 ? 34.834 18.414 6.881 1.00 19.26 241 VAL B N 1
ATOM 814 C CA . VAL B 2 57 ? 35.317 17.968 5.577 1.00 19.15 241 VAL B CA 1
ATOM 815 C C . VAL B 2 57 ? 34.939 18.988 4.487 1.00 20.16 241 VAL B C 1
ATOM 816 O O . VAL B 2 57 ? 35.760 19.337 3.634 1.00 20.92 241 VAL B O 1
ATOM 820 N N . ASP B 2 58 ? 33.688 19.422 4.495 1.00 20.28 242 ASP B N 1
ATOM 821 C CA . ASP B 2 58 ? 33.177 20.368 3.528 1.00 21.46 242 ASP B CA 1
ATOM 822 C C . ASP B 2 58 ? 33.946 21.701 3.618 1.00 21.08 242 ASP B C 1
ATOM 823 O O . ASP B 2 58 ? 34.340 22.265 2.593 1.00 20.99 242 ASP B O 1
ATOM 828 N N . TYR B 2 59 ? 34.147 22.212 4.823 1.00 20.95 243 TYR B N 1
ATOM 829 C CA . TYR B 2 59 ? 34.888 23.473 5.002 1.00 21.70 243 TYR B CA 1
ATOM 830 C C . TYR B 2 59 ? 36.316 23.359 4.460 1.00 22.02 243 TYR B C 1
ATOM 831 O O . TYR B 2 59 ? 36.797 24.276 3.777 1.00 21.80 243 TYR B O 1
ATOM 840 N N . VAL B 2 60 ? 36.970 22.221 4.714 1.00 21.55 244 VAL B N 1
ATOM 841 C CA . VAL B 2 60 ? 38.341 22.011 4.247 1.00 22.28 244 VAL B CA 1
ATOM 842 C C . VAL B 2 60 ? 38.375 21.849 2.726 1.00 22.67 244 VAL B C 1
ATOM 843 O O . VAL B 2 60 ? 39.245 22.403 2.097 1.00 19.86 244 VAL B O 1
ATOM 847 N N . GLU B 2 61 ? 37.397 21.155 2.150 1.00 22.70 245 GLU B N 1
ATOM 848 C CA . GLU B 2 61 ? 37.323 21.017 0.693 1.00 23.25 245 GLU B CA 1
ATOM 849 C C . GLU B 2 61 ? 37.153 22.381 0.057 1.00 23.59 245 GLU B C 1
ATOM 850 O O . GLU B 2 61 ? 37.780 22.640 -0.966 1.00 23.55 245 GLU B O 1
ATOM 856 N N . ARG B 2 62 ? 36.293 23.225 0.640 1.00 22.94 246 ARG B N 1
ATOM 857 C CA . ARG B 2 62 ? 36.052 24.568 0.133 1.00 24.39 246 ARG B CA 1
ATOM 858 C C . ARG B 2 62 ? 37.335 25.398 0.204 1.00 24.17 246 ARG B C 1
ATOM 859 O O . ARG B 2 62 ? 37.631 26.178 -0.704 1.00 23.45 246 ARG B O 1
ATOM 873 N N . ALA B 2 63 ? 38.097 25.208 1.280 1.00 24.25 247 ALA B N 1
ATOM 874 C CA . ALA B 2 63 ? 39.330 25.942 1.497 1.00 25.13 247 ALA B CA 1
ATOM 875 C C . ALA B 2 63 ? 40.398 25.564 0.475 1.00 25.47 247 ALA B C 1
ATOM 876 O O . ALA B 2 63 ? 41.060 26.450 -0.061 1.00 26.20 247 ALA B O 1
ATOM 878 N N . VAL B 2 64 ? 40.561 24.275 0.209 1.00 25.24 248 VAL B N 1
ATOM 879 C CA . VAL B 2 64 ? 41.451 23.779 -0.847 1.00 26.52 248 VAL B CA 1
ATOM 880 C C . VAL B 2 64 ? 41.057 24.358 -2.216 1.00 26.01 248 VAL B C 1
ATOM 881 O O . VAL B 2 64 ? 41.902 24.846 -2.952 1.00 25.36 248 VAL B O 1
ATOM 885 N N . SER B 2 65 ? 39.760 24.347 -2.506 1.00 25.39 249 SER B N 1
ATOM 886 C CA . SER B 2 65 ? 39.247 24.849 -3.767 1.00 25.90 249 SER B CA 1
ATOM 887 C C . SER B 2 65 ? 39.513 26.355 -3.931 1.00 24.80 249 SER B C 1
ATOM 888 O O . SER B 2 65 ? 39.934 26.806 -5.015 1.00 24.49 249 SER B O 1
ATOM 891 N N . ASP B 2 66 ? 39.253 27.122 -2.874 1.00 23.42 250 ASP B N 1
ATOM 892 C CA . ASP B 2 66 ? 39.479 28.555 -2.887 1.00 23.61 250 ASP B CA 1
ATOM 893 C C . ASP B 2 66 ? 40.956 28.968 -2.953 1.00 23.92 250 ASP B C 1
ATOM 894 O O . ASP B 2 66 ? 41.291 29.919 -3.663 1.00 23.95 250 ASP B O 1
ATOM 899 N N . THR B 2 67 ? 41.843 28.260 -2.264 1.00 23.73 251 THR B N 1
ATOM 900 C CA . THR B 2 67 ? 43.275 28.538 -2.411 1.00 25.24 251 THR B CA 1
ATOM 901 C C . THR B 2 67 ? 43.782 28.165 -3.809 1.00 25.62 251 THR B C 1
ATOM 902 O O . THR B 2 67 ? 44.660 28.847 -4.341 1.00 26.28 251 THR B O 1
ATOM 906 N N . LYS B 2 68 ? 43.222 27.110 -4.395 1.00 25.40 252 LYS B N 1
ATOM 907 C CA . LYS B 2 68 ? 43.532 26.708 -5.756 1.00 26.72 252 LYS B CA 1
ATOM 908 C C . LYS B 2 68 ? 43.100 27.790 -6.737 1.00 27.40 252 LYS B C 1
ATOM 909 O O . LYS B 2 68 ? 43.840 28.107 -7.681 1.00 27.47 252 LYS B O 1
ATOM 915 N N . LYS B 2 69 ? 41.927 28.381 -6.503 1.00 27.17 253 LYS B N 1
ATOM 916 C CA . LYS B 2 69 ? 41.425 29.454 -7.367 1.00 27.55 253 LYS B CA 1
ATOM 917 C C . LYS B 2 69 ? 42.279 30.728 -7.241 1.00 28.68 253 LYS B C 1
ATOM 918 O O . LYS B 2 69 ? 42.550 31.393 -8.247 1.00 28.21 253 LYS B O 1
ATOM 924 N N . ALA B 2 70 ? 42.710 31.048 -6.024 1.00 29.15 254 ALA B N 1
ATOM 925 C CA . ALA B 2 70 ? 43.562 32.207 -5.787 1.00 31.15 254 ALA B CA 1
ATOM 926 C C . ALA B 2 70 ? 44.878 32.077 -6.546 1.00 32.55 254 ALA B C 1
ATOM 927 O O . ALA B 2 70 ? 45.401 33.079 -7.079 1.00 32.76 254 ALA B O 1
ATOM 929 N N . VAL B 2 71 ? 45.395 30.852 -6.627 1.00 33.45 255 VAL B N 1
ATOM 930 C CA . VAL B 2 71 ? 46.593 30.582 -7.413 1.00 35.24 255 VAL B CA 1
ATOM 931 C C . VAL B 2 71 ? 46.283 30.791 -8.906 1.00 36.17 255 VAL B C 1
ATOM 932 O O . VAL B 2 71 ? 47.090 31.382 -9.619 1.00 36.46 255 VAL B O 1
ATOM 936 N N . LYS B 2 72 ? 45.124 30.308 -9.362 1.00 36.57 256 LYS B N 1
ATOM 937 C CA . LYS B 2 72 ? 44.658 30.543 -10.732 1.00 37.25 256 LYS B CA 1
ATOM 938 C C . LYS B 2 72 ? 44.575 32.034 -11.044 1.00 37.50 256 LYS B C 1
ATOM 939 O O . LYS B 2 72 ? 44.910 32.454 -12.143 1.00 37.81 256 LYS B O 1
ATOM 945 N N . TYR B 2 73 ? 44.113 32.820 -10.076 1.00 37.91 257 TYR B N 1
ATOM 946 C CA . TYR B 2 73 ? 43.780 34.218 -10.318 1.00 38.31 257 TYR B CA 1
ATOM 947 C C . TYR B 2 73 ? 44.982 35.139 -10.110 1.00 40.46 257 TYR B C 1
ATOM 948 O O . TYR B 2 73 ? 44.858 36.350 -10.323 1.00 40.93 257 TYR B O 1
ATOM 957 N N . GLN B 2 74 ? 46.122 34.566 -9.709 1.00 42.66 258 GLN B N 1
ATOM 958 C CA . GLN B 2 74 ? 47.392 35.302 -9.604 1.00 44.55 258 GLN B CA 1
ATOM 959 C C . GLN B 2 74 ? 47.946 35.654 -10.994 1.00 45.83 258 GLN B C 1
ATOM 960 O O . GLN B 2 74 ? 48.376 36.781 -11.208 1.00 47.54 258 GLN B O 1
ATOM 966 N N . SER B 2 75 ? 47.950 34.712 -11.935 1.00 47.07 259 SER B N 1
ATOM 967 C CA . SER B 2 75 ? 48.399 35.029 -13.302 1.00 47.68 259 SER B CA 1
ATOM 969 N N . ARG C 3 13 ? -1.772 -29.220 48.393 1.00 64.20 16 ARG C N 1
ATOM 970 C CA . ARG C 3 13 ? -2.454 -28.254 49.305 1.00 64.28 16 ARG C CA 1
ATOM 971 C C . ARG C 3 13 ? -1.609 -26.987 49.440 1.00 64.28 16 ARG C C 1
ATOM 972 O O . ARG C 3 13 ? -1.911 -25.965 48.817 1.00 64.61 16 ARG C O 1
ATOM 974 N N . ARG C 3 14 ? -0.565 -27.048 50.268 1.00 63.90 17 ARG C N 1
ATOM 975 C CA . ARG C 3 14 ? 0.499 -26.051 50.220 1.00 63.49 17 ARG C CA 1
ATOM 976 C C . ARG C 3 14 ? 1.361 -26.403 49.012 1.00 62.95 17 ARG C C 1
ATOM 977 O O . ARG C 3 14 ? 1.821 -25.518 48.299 1.00 62.70 17 ARG C O 1
ATOM 979 N N . ALA C 3 15 ? 1.536 -27.708 48.787 1.00 62.24 18 ALA C N 1
ATOM 980 C CA . ALA C 3 15 ? 2.291 -28.236 47.651 1.00 61.82 18 ALA C CA 1
ATOM 981 C C . ALA C 3 15 ? 1.734 -27.811 46.288 1.00 61.37 18 ALA C C 1
ATOM 982 O O . ALA C 3 15 ? 2.480 -27.767 45.312 1.00 61.02 18 ALA C O 1
ATOM 984 N N . ASP C 3 16 ? 0.434 -27.514 46.226 1.00 60.58 19 ASP C N 1
ATOM 985 C CA . ASP C 3 16 ? -0.200 -27.055 44.988 1.00 60.20 19 ASP C CA 1
ATOM 986 C C . ASP C 3 16 ? 0.014 -25.566 44.777 1.00 59.27 19 ASP C C 1
ATOM 987 O O . ASP C 3 16 ? 0.193 -25.116 43.648 1.00 59.21 19 ASP C O 1
ATOM 992 N N . GLN C 3 17 ? -0.033 -24.808 45.870 1.00 58.10 20 GLN C N 1
ATOM 993 C CA . GLN C 3 17 ? 0.240 -23.373 45.852 1.00 57.09 20 GLN C CA 1
ATOM 994 C C . GLN C 3 17 ? 1.692 -23.106 45.424 1.00 55.69 20 GLN C C 1
ATOM 995 O O . GLN C 3 17 ? 1.971 -22.137 44.719 1.00 55.33 20 GLN C O 1
ATOM 1001 N N . LEU C 3 18 ? 2.597 -23.982 45.850 1.00 53.88 21 LEU C N 1
ATOM 1002 C CA . LEU C 3 18 ? 4.019 -23.848 45.577 1.00 52.35 21 LEU C CA 1
ATOM 1003 C C . LEU C 3 18 ? 4.363 -24.288 44.154 1.00 50.81 21 LEU C C 1
ATOM 1004 O O . LEU C 3 18 ? 5.167 -23.648 43.484 1.00 49.64 21 LEU C O 1
ATOM 1009 N N . ALA C 3 19 ? 3.767 -25.391 43.713 1.00 49.07 22 ALA C N 1
ATOM 1010 C CA . ALA C 3 19 ? 3.938 -25.877 42.348 1.00 48.16 22 ALA C CA 1
ATOM 1011 C C . ALA C 3 19 ? 3.399 -24.860 41.337 1.00 47.26 22 ALA C C 1
ATOM 1012 O O . ALA C 3 19 ? 3.945 -24.720 40.238 1.00 46.92 22 ALA C O 1
ATOM 1014 N N . ASP C 3 20 ? 2.338 -24.152 41.719 1.00 46.03 23 ASP C N 1
ATOM 1015 C CA . ASP C 3 20 ? 1.785 -23.083 40.897 1.00 45.04 23 ASP C CA 1
ATOM 1016 C C . ASP C 3 20 ? 2.724 -21.888 40.841 1.00 43.34 23 ASP C C 1
ATOM 1017 O O . ASP C 3 20 ? 2.884 -21.304 39.792 1.00 42.11 23 ASP C O 1
ATOM 1022 N N . GLU C 3 21 ? 3.310 -21.518 41.977 1.00 42.23 24 GLU C N 1
ATOM 1023 C CA . GLU C 3 21 ? 4.255 -20.393 42.047 1.00 41.67 24 GLU C CA 1
ATOM 1024 C C . GLU C 3 21 ? 5.518 -20.702 41.227 1.00 40.15 24 GLU C C 1
ATOM 1025 O O . GLU C 3 21 ? 6.053 -19.811 40.586 1.00 39.32 24 GLU C O 1
ATOM 1029 N N . SER C 3 22 ? 5.959 -21.959 41.258 1.00 38.25 25 SER C N 1
ATOM 1030 C CA . SER C 3 22 ? 7.112 -22.417 40.489 1.00 37.56 25 SER C CA 1
ATOM 1031 C C . SER C 3 22 ? 6.820 -22.353 39.000 1.00 36.94 25 SER C C 1
ATOM 1032 O O . SER C 3 22 ? 7.678 -21.953 38.216 1.00 35.80 25 SER C O 1
ATOM 1035 N N . LEU C 3 23 ? 5.618 -22.769 38.603 1.00 36.15 26 LEU C N 1
ATOM 1036 C CA . LEU C 3 23 ? 5.254 -22.763 37.186 1.00 35.84 26 LEU C CA 1
ATOM 1037 C C . LEU C 3 23 ? 5.279 -21.326 36.689 1.00 34.91 26 LEU C C 1
ATOM 1038 O O . LEU C 3 23 ? 5.864 -21.036 35.639 1.00 34.94 26 LEU C O 1
ATOM 1043 N N . GLU C 3 24 ? 4.651 -20.435 37.451 1.00 33.11 27 GLU C N 1
ATOM 1044 C CA . GLU C 3 24 ? 4.551 -19.045 37.080 1.00 33.06 27 GLU C CA 1
ATOM 1045 C C . GLU C 3 24 ? 5.942 -18.378 37.043 1.00 31.46 27 GLU C C 1
ATOM 1046 O O . GLU C 3 24 ? 6.189 -17.487 36.239 1.00 29.75 27 GLU C O 1
ATOM 1052 N N . SER C 3 25 ? 6.838 -18.820 37.911 1.00 29.77 28 SER C N 1
ATOM 1053 C CA . SER C 3 25 ? 8.218 -18.358 37.872 1.00 28.94 28 SER C CA 1
ATOM 1054 C C . SER C 3 25 ? 8.850 -18.737 36.530 1.00 27.41 28 SER C C 1
ATOM 1055 O O . SER C 3 25 ? 9.462 -17.897 35.903 1.00 27.48 28 SER C O 1
ATOM 1058 N N . THR C 3 26 ? 8.674 -19.973 36.076 1.00 26.67 29 THR C N 1
ATOM 1059 C CA . THR C 3 26 ? 9.261 -20.384 34.798 1.00 26.57 29 THR C CA 1
ATOM 1060 C C . THR C 3 26 ? 8.675 -19.614 33.625 1.00 27.03 29 THR C C 1
ATOM 1061 O O . THR C 3 26 ? 9.352 -19.447 32.606 1.00 24.88 29 THR C O 1
ATOM 1065 N N . ARG C 3 27 ? 7.420 -19.149 33.747 1.00 26.23 30 ARG C N 1
ATOM 1066 C CA . ARG C 3 27 ? 6.813 -18.355 32.689 1.00 26.24 30 ARG C CA 1
ATOM 1067 C C . ARG C 3 27 ? 7.413 -16.987 32.636 1.00 26.00 30 ARG C C 1
ATOM 1068 O O . ARG C 3 27 ? 7.679 -16.470 31.540 1.00 25.78 30 ARG C O 1
ATOM 1076 N N . ARG C 3 28 ? 7.640 -16.407 33.814 1.00 25.63 31 ARG C N 1
ATOM 1077 C CA . ARG C 3 28 ? 8.286 -15.114 33.929 1.00 26.55 31 ARG C CA 1
ATOM 1078 C C . ARG C 3 28 ? 9.733 -15.198 33.377 1.00 26.24 31 ARG C C 1
ATOM 1079 O O . ARG C 3 28 ? 10.169 -14.313 32.659 1.00 25.50 31 ARG C O 1
ATOM 1087 N N . MET C 3 29 ? 10.435 -16.286 33.688 1.00 26.15 32 MET C N 1
ATOM 1088 C CA . MET C 3 29 ? 11.799 -16.510 33.167 1.00 25.91 32 MET C CA 1
ATOM 1089 C C . MET C 3 29 ? 11.797 -16.509 31.647 1.00 26.49 32 MET C C 1
ATOM 1090 O O . MET C 3 29 ? 12.638 -15.893 31.018 1.00 26.32 32 MET C O 1
ATOM 1098 N N . LEU C 3 30 ? 10.835 -17.210 31.057 1.00 27.25 33 LEU C N 1
ATOM 1099 C CA . LEU C 3 30 ? 10.777 -17.325 29.620 1.00 27.88 33 LEU C CA 1
ATOM 1100 C C . LEU C 3 30 ? 10.560 -15.940 28.999 1.00 27.76 33 LEU C C 1
ATOM 1101 O O . LEU C 3 30 ? 11.264 -15.570 28.058 1.00 27.06 33 LEU C O 1
ATOM 1106 N N . GLN C 3 31 ? 9.628 -15.165 29.555 1.00 26.63 34 GLN C N 1
ATOM 1107 C CA . GLN C 3 31 ? 9.415 -13.797 29.113 1.00 26.95 34 GLN C CA 1
ATOM 1108 C C . GLN C 3 31 ? 10.677 -12.940 29.243 1.00 26.09 34 GLN C C 1
ATOM 1109 O O . GLN C 3 31 ? 10.971 -12.120 28.359 1.00 25.79 34 GLN C O 1
ATOM 1112 N N . LEU C 3 32 ? 11.399 -13.103 30.349 1.00 24.75 35 LEU C N 1
ATOM 1113 C CA . LEU C 3 32 ? 12.584 -12.294 30.600 1.00 24.38 35 LEU C CA 1
ATOM 1114 C C . LEU C 3 32 ? 13.669 -12.585 29.545 1.00 23.19 35 LEU C C 1
ATOM 1115 O O . LEU C 3 32 ? 14.257 -11.660 28.989 1.00 23.23 35 LEU C O 1
ATOM 1120 N N . VAL C 3 33 ? 13.905 -13.852 29.246 1.00 22.66 36 VAL C N 1
ATOM 1121 C CA . VAL C 3 33 ? 14.986 -14.185 28.307 1.00 22.63 36 VAL C CA 1
ATOM 1122 C C . VAL C 3 33 ? 14.588 -13.850 26.869 1.00 22.87 36 VAL C C 1
ATOM 1123 O O . VAL C 3 33 ? 15.456 -13.538 26.042 1.00 21.84 36 VAL C O 1
ATOM 1127 N N . GLU C 3 34 ? 13.284 -13.888 26.564 1.00 23.85 37 GLU C N 1
ATOM 1128 C CA . GLU C 3 34 ? 12.796 -13.511 25.221 1.00 24.36 37 GLU C CA 1
ATOM 1129 C C . GLU C 3 34 ? 12.947 -12.034 24.982 1.00 24.13 37 GLU C C 1
ATOM 1130 O O . GLU C 3 34 ? 13.364 -11.627 23.894 1.00 24.38 37 GLU C O 1
ATOM 1136 N N . GLU C 3 35 ? 12.595 -11.230 25.982 1.00 23.04 38 GLU C N 1
ATOM 1137 C CA . GLU C 3 35 ? 12.846 -9.792 25.940 1.00 23.00 38 GLU C CA 1
ATOM 1138 C C . GLU C 3 35 ? 14.351 -9.473 25.863 1.00 22.09 38 GLU C C 1
ATOM 1139 O O . GLU C 3 35 ? 14.756 -8.525 25.201 1.00 21.90 38 GLU C O 1
ATOM 1145 N N . SER C 3 36 ? 15.162 -10.249 26.569 1.00 20.99 39 SER C N 1
ATOM 1146 C CA . SER C 3 36 ? 16.611 -10.075 26.565 1.00 20.38 39 SER C CA 1
ATOM 1147 C C . SER C 3 36 ? 17.139 -10.370 25.150 1.00 20.76 39 SER C C 1
ATOM 1148 O O . SER C 3 36 ? 18.006 -9.661 24.656 1.00 20.45 39 SER C O 1
ATOM 1151 N N . LYS C 3 37 ? 16.594 -11.406 24.508 1.00 21.00 40 LYS C N 1
ATOM 1152 C CA . LYS C 3 37 ? 16.977 -11.775 23.156 1.00 22.75 40 LYS C CA 1
ATOM 1153 C C . LYS C 3 37 ? 16.665 -10.647 22.145 1.00 23.09 40 LYS C C 1
ATOM 1154 O O . LYS C 3 37 ? 17.511 -10.312 21.304 1.00 22.22 40 LYS C O 1
ATOM 1159 N N . ASP C 3 38 ? 15.484 -10.043 22.264 1.00 23.68 41 ASP C N 1
ATOM 1160 C CA . ASP C 3 38 ? 15.079 -8.956 21.384 1.00 24.79 41 ASP C CA 1
ATOM 1161 C C . ASP C 3 38 ? 15.992 -7.747 21.598 1.00 23.82 41 ASP C C 1
ATOM 1162 O O . ASP C 3 38 ? 16.383 -7.075 20.651 1.00 23.72 41 ASP C O 1
ATOM 1167 N N . ALA C 3 39 ? 16.316 -7.459 22.852 1.00 22.86 42 ALA C N 1
ATOM 1168 C CA . ALA C 3 39 ? 17.193 -6.335 23.164 1.00 22.63 42 ALA C CA 1
ATOM 1169 C C . ALA C 3 39 ? 18.616 -6.560 22.639 1.00 21.80 42 ALA C C 1
ATOM 1170 O O . ALA C 3 39 ? 19.259 -5.638 22.074 1.00 21.24 42 ALA C O 1
ATOM 1172 N N . GLY C 3 40 ? 19.107 -7.780 22.782 1.00 21.34 43 GLY C N 1
ATOM 1173 C CA . GLY C 3 40 ? 20.439 -8.139 22.300 1.00 21.37 43 GLY C CA 1
ATOM 1174 C C . GLY C 3 40 ? 20.574 -7.998 20.791 1.00 21.50 43 GLY C C 1
ATOM 1175 O O . GLY C 3 40 ? 21.590 -7.482 20.296 1.00 20.54 43 GLY C O 1
ATOM 1176 N N . ILE C 3 41 ? 19.553 -8.435 20.058 1.00 21.46 44 ILE C N 1
ATOM 1177 C CA . ILE C 3 41 ? 19.557 -8.356 18.593 1.00 22.18 44 ILE C CA 1
ATOM 1178 C C . ILE C 3 41 ? 19.525 -6.882 18.154 1.00 22.01 44 ILE C C 1
ATOM 1179 O O . ILE C 3 41 ? 20.309 -6.460 17.302 1.00 21.85 44 ILE C O 1
ATOM 1184 N N . ARG C 3 42 ? 18.685 -6.080 18.791 1.00 22.10 45 ARG C N 1
ATOM 1185 C CA . ARG C 3 42 ? 18.598 -4.658 18.439 1.00 22.04 45 ARG C CA 1
ATOM 1186 C C . ARG C 3 42 ? 19.903 -3.920 18.759 1.00 21.32 45 ARG C C 1
ATOM 1187 O O . ARG C 3 42 ? 20.325 -3.029 18.007 1.00 19.98 45 ARG C O 1
ATOM 1189 N N . THR C 3 43 ? 20.572 -4.357 19.828 1.00 21.24 46 THR C N 1
ATOM 1190 C CA . THR C 3 43 ? 21.814 -3.773 20.281 1.00 20.75 46 THR C CA 1
ATOM 1191 C C . THR C 3 43 ? 22.903 -4.052 19.259 1.00 21.28 46 THR C C 1
ATOM 1192 O O . THR C 3 43 ? 23.680 -3.162 18.929 1.00 20.31 46 THR C O 1
ATOM 1196 N N . LEU C 3 44 ? 22.961 -5.292 18.779 1.00 20.98 47 LEU C N 1
ATOM 1197 C CA . LEU C 3 44 ? 23.963 -5.690 17.814 1.00 21.68 47 LEU C CA 1
ATOM 1198 C C . LEU C 3 44 ? 23.716 -4.969 16.482 1.00 21.54 47 LEU C C 1
ATOM 1199 O O . LEU C 3 44 ? 24.679 -4.594 15.829 1.00 22.98 47 LEU C O 1
ATOM 1204 N N . VAL C 3 45 ? 22.450 -4.749 16.101 1.00 22.10 48 VAL C N 1
ATOM 1205 C CA . VAL C 3 45 ? 22.128 -4.011 14.872 1.00 22.44 48 VAL C CA 1
ATOM 1206 C C . VAL C 3 45 ? 22.602 -2.543 14.997 1.00 21.34 48 VAL C C 1
ATOM 1207 O O . VAL C 3 45 ? 23.268 -2.014 14.103 1.00 20.11 48 VAL C O 1
ATOM 1211 N N . MET C 3 46 ? 22.320 -1.924 16.135 1.00 19.41 49 MET C N 1
ATOM 1212 C CA . MET C 3 46 ? 22.822 -0.577 16.429 1.00 18.95 49 MET C CA 1
ATOM 1213 C C . MET C 3 46 ? 24.318 -0.477 16.448 1.00 18.30 49 MET C C 1
ATOM 1214 O O . MET C 3 46 ? 24.859 0.487 15.913 1.00 17.32 49 MET C O 1
ATOM 1219 N N . LEU C 3 47 ? 25.009 -1.448 17.064 1.00 18.03 50 LEU C N 1
ATOM 1220 C CA . LEU C 3 47 ? 26.466 -1.388 17.120 1.00 18.42 50 LEU C CA 1
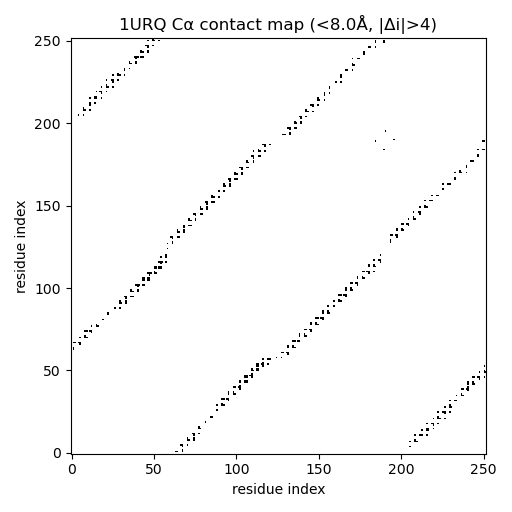ATOM 1221 C C . LEU C 3 47 ? 27.064 -1.486 15.719 1.00 19.50 50 LEU C C 1
ATOM 1222 O O . LEU C 3 47 ? 28.076 -0.869 15.436 1.00 19.12 50 LEU C O 1
ATOM 1227 N N . ASP C 3 48 ? 26.434 -2.280 14.862 1.00 20.40 51 ASP C N 1
ATOM 1228 C CA . ASP C 3 48 ? 26.870 -2.450 13.474 1.00 22.18 51 ASP C CA 1
ATOM 1229 C C . ASP C 3 48 ? 26.698 -1.145 12.697 1.00 21.05 51 ASP C C 1
ATOM 1230 O O . ASP C 3 48 ? 27.614 -0.709 12.000 1.00 21.32 51 ASP C O 1
ATOM 1235 N N . GLU C 3 49 ? 25.533 -0.512 12.826 1.00 20.36 52 GLU C N 1
ATOM 1236 C CA . GLU C 3 49 ? 25.261 0.762 12.144 1.00 20.41 52 GLU C CA 1
ATOM 1237 C C . GLU C 3 49 ? 26.191 1.860 12.652 1.00 20.11 52 GLU C C 1
ATOM 1238 O O . GLU C 3 49 ? 26.735 2.624 11.872 1.00 19.59 52 GLU C O 1
ATOM 1244 N N . GLN C 3 50 ? 26.386 1.907 13.967 1.00 18.93 53 GLN C N 1
ATOM 1245 C CA . GLN C 3 50 ? 27.290 2.865 14.605 1.00 19.57 53 GLN C CA 1
ATOM 1246 C C . GLN C 3 50 ? 28.740 2.649 14.180 1.00 20.12 53 GLN C C 1
ATOM 1247 O O . GLN C 3 50 ? 29.475 3.624 13.976 1.00 19.81 53 GLN C O 1
ATOM 1253 N N . GLY C 3 51 ? 29.125 1.379 14.011 1.00 19.54 54 GLY C N 1
ATOM 1254 C CA . GLY C 3 51 ? 30.405 1.028 13.455 1.00 19.76 54 GLY C CA 1
ATOM 1255 C C . GLY C 3 51 ? 30.654 1.567 12.053 1.00 20.05 54 GLY C C 1
ATOM 1256 O O . GLY C 3 51 ? 31.773 2.005 11.746 1.00 20.07 54 GLY C O 1
ATOM 1257 N N . GLU C 3 52 ? 29.643 1.520 11.192 1.00 20.36 55 GLU C N 1
ATOM 1258 C CA . GLU C 3 52 ? 29.778 2.094 9.847 1.00 20.59 55 GLU C CA 1
ATOM 1259 C C . GLU C 3 52 ? 29.855 3.622 9.924 1.00 19.96 55 GLU C C 1
ATOM 1260 O O . GLU C 3 52 ? 30.508 4.248 9.103 1.00 19.67 55 GLU C O 1
ATOM 1266 N N . GLN C 3 53 ? 29.160 4.236 10.888 1.00 19.16 56 GLN C N 1
ATOM 1267 C CA . GLN C 3 53 ? 29.306 5.680 11.099 1.00 19.28 56 GLN C CA 1
ATOM 1268 C C . GLN C 3 53 ? 30.720 6.031 11.513 1.00 18.76 56 GLN C C 1
ATOM 1269 O O . GLN C 3 53 ? 31.282 7.017 11.019 1.00 19.19 56 GLN C O 1
ATOM 1275 N N . LEU C 3 54 ? 31.328 5.230 12.389 1.00 19.20 57 LEU C N 1
ATOM 1276 C CA . LEU C 3 54 ? 32.720 5.505 12.813 1.00 19.02 57 LEU C CA 1
ATOM 1277 C C . LEU C 3 54 ? 33.702 5.343 11.653 1.00 19.38 57 LEU C C 1
ATOM 1278 O O . LEU C 3 54 ? 34.690 6.087 11.558 1.00 18.94 57 LEU C O 1
ATOM 1283 N N . ASP C 3 55 ? 33.441 4.363 10.785 1.00 20.39 58 ASP C N 1
ATOM 1284 C CA . ASP C 3 55 ? 34.246 4.174 9.572 1.00 19.99 58 ASP C CA 1
ATOM 1285 C C . ASP C 3 55 ? 34.173 5.406 8.698 1.00 19.85 58 ASP C C 1
ATOM 1286 O O . ASP C 3 55 ? 35.195 5.887 8.189 1.00 18.36 58 ASP C O 1
ATOM 1291 N N . ARG C 3 56 ? 32.974 5.949 8.543 1.00 20.65 59 ARG C N 1
ATOM 1292 C CA . ARG C 3 56 ? 32.822 7.210 7.785 1.00 21.37 59 ARG C CA 1
ATOM 1293 C C . ARG C 3 56 ? 33.527 8.395 8.466 1.00 21.35 59 ARG C C 1
ATOM 1294 O O . ARG C 3 56 ? 34.089 9.270 7.793 1.00 19.46 59 ARG C O 1
ATOM 1302 N N . VAL C 3 57 ? 33.480 8.447 9.795 1.00 20.20 60 VAL C N 1
ATOM 1303 C CA . VAL C 3 57 ? 34.111 9.527 10.529 1.00 19.33 60 VAL C CA 1
ATOM 1304 C C . VAL C 3 57 ? 35.640 9.450 10.321 1.00 20.28 60 VAL C C 1
ATOM 1305 O O . VAL C 3 57 ? 36.273 10.452 10.030 1.00 20.02 60 VAL C O 1
ATOM 1309 N N . GLU C 3 58 ? 36.208 8.257 10.434 1.00 21.03 61 GLU C N 1
ATOM 1310 C CA . GLU C 3 58 ? 37.641 8.074 10.228 1.00 21.46 61 GLU C CA 1
ATOM 1311 C C . GLU C 3 58 ? 38.057 8.447 8.795 1.00 22.25 61 GLU C C 1
ATOM 1312 O O . GLU C 3 58 ? 39.112 9.050 8.593 1.00 21.92 61 GLU C O 1
ATOM 1318 N N . GLU C 3 59 ? 37.235 8.047 7.825 1.00 23.30 62 GLU C N 1
ATOM 1319 C CA . GLU C 3 59 ? 37.438 8.379 6.428 1.00 25.02 62 GLU C CA 1
ATOM 1320 C C . GLU C 3 59 ? 37.518 9.888 6.255 1.00 24.52 62 GLU C C 1
ATOM 1321 O O . GLU C 3 59 ? 38.394 10.388 5.551 1.00 24.69 62 GLU C O 1
ATOM 1327 N N . GLY C 3 60 ? 36.573 10.592 6.873 1.00 23.04 63 GLY C N 1
ATOM 1328 C CA . GLY C 3 60 ? 36.581 12.036 6.929 1.00 22.59 63 GLY C CA 1
ATOM 1329 C C . GLY C 3 60 ? 37.863 12.641 7.478 1.00 22.12 63 GLY C C 1
ATOM 1330 O O . GLY C 3 60 ? 38.396 13.584 6.892 1.00 20.63 63 GLY C O 1
ATOM 1331 N N . MET C 3 61 ? 38.340 12.129 8.611 1.00 22.19 64 MET C N 1
ATOM 1332 C CA . MET C 3 61 ? 39.610 12.587 9.205 1.00 22.32 64 MET C CA 1
ATOM 1333 C C . MET C 3 61 ? 40.775 12.453 8.224 1.00 23.43 64 MET C C 1
ATOM 1334 O O . MET C 3 61 ? 41.626 13.347 8.130 1.00 23.19 64 MET C O 1
ATOM 1339 N N . ASN C 3 62 ? 40.801 11.338 7.504 1.00 24.47 65 ASN C N 1
ATOM 1340 C CA . ASN C 3 62 ? 41.904 11.025 6.593 1.00 25.81 65 ASN C CA 1
ATOM 1341 C C . ASN C 3 62 ? 41.829 11.969 5.382 1.00 26.00 65 ASN C C 1
ATOM 1342 O O . ASN C 3 62 ? 42.849 12.484 4.892 1.00 27.09 65 ASN C O 1
ATOM 1347 N N . HIS C 3 63 ? 40.610 12.216 4.922 1.00 25.35 66 HIS C N 1
ATOM 1348 C CA . HIS C 3 63 ? 40.365 13.111 3.805 1.00 25.02 66 HIS C CA 1
ATOM 1349 C C . HIS C 3 63 ? 40.795 14.556 4.116 1.00 24.67 66 HIS C C 1
ATOM 1350 O O . HIS C 3 63 ? 41.403 15.221 3.281 1.00 23.67 66 HIS C O 1
ATOM 1357 N N . ILE C 3 64 ? 40.447 15.054 5.303 1.00 23.55 67 ILE C N 1
ATOM 1358 C CA . ILE C 3 64 ? 40.910 16.360 5.763 1.00 23.45 67 ILE C CA 1
ATOM 1359 C C . ILE C 3 64 ? 42.442 16.444 5.755 1.00 23.87 67 ILE C C 1
ATOM 1360 O O . ILE C 3 64 ? 43.001 17.451 5.341 1.00 22.35 67 ILE C O 1
ATOM 1365 N N . ASN C 3 65 ? 43.107 15.411 6.247 1.00 25.13 68 ASN C N 1
ATOM 1366 C CA . ASN C 3 65 ? 44.554 15.435 6.341 1.00 27.11 68 ASN C CA 1
ATOM 1367 C C . ASN C 3 65 ? 45.158 15.563 4.938 1.00 28.41 68 ASN C C 1
ATOM 1368 O O . ASN C 3 65 ? 46.044 16.389 4.716 1.00 28.33 68 ASN C O 1
ATOM 1373 N N . GLN C 3 66 ? 44.648 14.761 4.010 1.00 29.11 69 GLN C N 1
ATOM 1374 C CA . GLN C 3 66 ? 45.101 14.777 2.626 1.00 30.42 69 GLN C CA 1
ATOM 1375 C C . GLN C 3 66 ? 44.779 16.101 1.923 1.00 30.42 69 GLN C C 1
ATOM 1376 O O . GLN C 3 66 ? 45.642 16.661 1.251 1.00 30.85 69 GLN C O 1
ATOM 1382 N N . ASP C 3 67 ? 43.562 16.623 2.093 1.00 29.66 70 ASP C N 1
ATOM 1383 C CA . ASP C 3 67 ? 43.231 17.957 1.584 1.00 29.32 70 ASP C CA 1
ATOM 1384 C C . ASP C 3 67 ? 44.190 19.044 2.094 1.00 29.36 70 ASP C C 1
ATOM 1385 O O . ASP C 3 67 ? 44.591 19.937 1.330 1.00 27.02 70 ASP C O 1
ATOM 1390 N N . MET C 3 68 ? 44.561 18.972 3.372 1.00 29.29 71 MET C N 1
ATOM 1391 C CA . MET C 3 68 ? 45.421 19.987 3.976 1.00 30.17 71 MET C CA 1
ATOM 1392 C C . MET C 3 68 ? 46.800 20.016 3.320 1.00 30.95 71 MET C C 1
ATOM 1393 O O . MET C 3 68 ? 47.420 21.074 3.232 1.00 30.51 71 MET C O 1
ATOM 1398 N N . LYS C 3 69 ? 47.274 18.869 2.856 1.00 32.12 72 LYS C N 1
ATOM 1399 C CA . LYS C 3 69 ? 48.512 18.843 2.049 1.00 33.58 72 LYS C CA 1
ATOM 1400 C C . LYS C 3 69 ? 48.383 19.714 0.804 1.00 32.87 72 LYS C C 1
ATOM 1401 O O . LYS C 3 69 ? 49.307 20.442 0.459 1.00 32.41 72 LYS C O 1
ATOM 1407 N N . GLU C 3 70 ? 47.242 19.613 0.132 1.00 32.53 73 GLU C N 1
ATOM 1408 C CA . GLU C 3 70 ? 46.968 20.413 -1.063 1.00 32.54 73 GLU C CA 1
ATOM 1409 C C . GLU C 3 70 ? 46.840 21.901 -0.737 1.00 32.91 73 GLU C C 1
ATOM 1410 O O . GLU C 3 70 ? 47.417 22.726 -1.439 1.00 32.22 73 GLU C O 1
ATOM 1413 N N . ALA C 3 71 ? 46.102 22.238 0.329 1.00 32.42 74 ALA C N 1
ATOM 1414 C CA . ALA C 3 71 ? 45.971 23.614 0.795 1.00 32.45 74 ALA C CA 1
ATOM 1415 C C . ALA C 3 71 ? 47.331 24.253 1.089 1.00 33.13 74 ALA C C 1
ATOM 1416 O O . ALA C 3 71 ? 47.555 25.415 0.742 1.00 32.12 74 ALA C O 1
ATOM 1418 N N . GLU C 3 72 ? 48.197 23.501 1.772 1.00 33.24 75 GLU C N 1
ATOM 1419 C CA . GLU C 3 72 ? 49.536 23.969 2.143 1.00 34.26 75 GLU C CA 1
ATOM 1420 C C . GLU C 3 72 ? 50.386 24.283 0.895 1.00 34.82 75 GLU C C 1
ATOM 1421 O O . GLU C 3 72 ? 51.009 25.330 0.822 1.00 35.10 75 GLU C O 1
ATOM 1427 N N . LYS C 3 73 ? 50.370 23.373 -0.076 1.00 35.44 76 LYS C N 1
ATOM 1428 C CA . LYS C 3 73 ? 51.007 23.576 -1.372 1.00 36.07 76 LYS C CA 1
ATOM 1429 C C . LYS C 3 73 ? 50.481 24.829 -2.078 1.00 36.65 76 LYS C C 1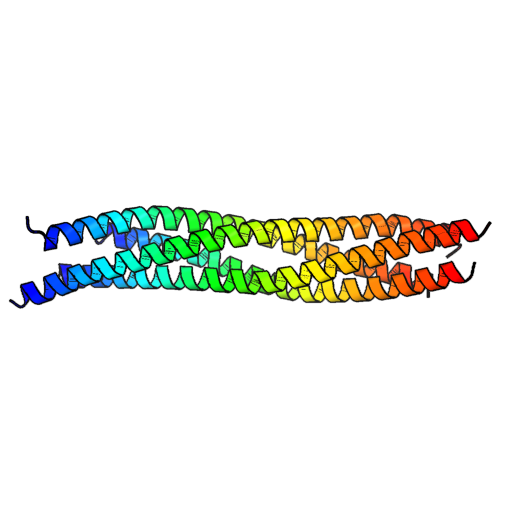
ATOM 1430 O O . LYS C 3 73 ? 51.266 25.599 -2.636 1.00 35.96 76 LYS C O 1
ATOM 1433 N N . ASN C 3 74 ? 49.166 25.044 -2.042 1.00 36.52 77 ASN C N 1
ATOM 1434 C CA . ASN C 3 74 ? 48.570 26.233 -2.660 1.00 37.07 77 ASN C CA 1
ATOM 1435 C C . ASN C 3 74 ? 49.009 27.524 -1.988 1.00 37.44 77 ASN C C 1
ATOM 1436 O O . ASN C 3 74 ? 49.329 28.500 -2.666 1.00 36.99 77 ASN C O 1
ATOM 1441 N N . LEU C 3 75 ? 49.050 27.530 -0.661 1.00 38.00 78 LEU C N 1
ATOM 1442 C CA . LEU C 3 75 ? 49.487 28.712 0.064 1.00 39.12 78 LEU C CA 1
ATOM 1443 C C . LEU C 3 75 ? 50.960 29.027 -0.272 1.00 40.73 78 LEU C C 1
ATOM 1444 O O . LEU C 3 75 ? 51.331 30.200 -0.355 1.00 40.60 78 LEU C O 1
ATOM 1449 N N . LYS C 3 76 ? 51.773 27.987 -0.492 1.00 42.39 79 LYS C N 1
ATOM 1450 C CA . LYS C 3 76 ? 53.178 28.172 -0.884 1.00 43.76 79 LYS C CA 1
ATOM 1451 C C . LYS C 3 76 ? 53.306 28.720 -2.306 1.00 44.27 79 LYS C C 1
ATOM 1452 O O . LYS C 3 76 ? 54.223 29.485 -2.587 1.00 44.14 79 LYS C O 1
ATOM 1455 N N . ASP C 3 77 ? 52.402 28.314 -3.203 1.00 45.10 80 ASP C N 1
ATOM 1456 C CA . ASP C 3 77 ? 52.354 28.865 -4.557 1.00 45.58 80 ASP C CA 1
ATOM 1457 C C . ASP C 3 77 ? 51.881 30.332 -4.559 1.00 45.99 80 ASP C C 1
ATOM 1458 O O . ASP C 3 77 ? 52.133 31.054 -5.535 1.00 45.90 80 ASP C O 1
ATOM 1463 N N . LEU C 3 78 ? 51.221 30.759 -3.474 1.00 45.71 81 LEU C N 1
ATOM 1464 C CA . LEU C 3 78 ? 50.792 32.147 -3.283 1.00 45.98 81 LEU C CA 1
ATOM 1465 C C . LEU C 3 78 ? 51.856 33.024 -2.609 1.00 46.70 81 LEU C C 1
ATOM 1466 O O . LEU C 3 78 ? 51.617 34.212 -2.368 1.00 46.28 81 LEU C O 1
ATOM 1471 N N . GLY C 3 79 ? 53.012 32.431 -2.295 1.00 47.38 82 GLY C N 1
ATOM 1472 C CA . GLY C 3 79 ? 54.079 33.117 -1.584 1.00 47.97 82 GLY C CA 1
ATOM 1473 C C . GLY C 3 79 ? 53.776 33.304 -0.104 1.00 48.40 82 GLY C C 1
ATOM 1474 O O . GLY C 3 79 ? 54.325 34.202 0.531 1.00 48.83 82 GLY C O 1
ATOM 1475 N N . LYS C 3 80 ? 52.924 32.441 0.454 1.00 48.66 83 LYS C N 1
ATOM 1476 C CA . LYS C 3 80 ? 52.462 32.578 1.843 1.00 48.81 83 LYS C CA 1
ATOM 1477 C C . LYS C 3 80 ? 52.993 31.458 2.742 1.00 48.83 83 LYS C C 1
ATOM 1478 O O . LYS C 3 80 ? 53.554 30.479 2.244 1.00 48.31 83 LYS C O 1
ATOM 1484 N N . MET D 4 4 ? 4.690 -36.863 35.341 1.00 62.03 138 MET D N 1
ATOM 1485 C CA . MET D 4 4 ? 3.468 -36.859 34.505 1.00 61.96 138 MET D CA 1
ATOM 1486 C C . MET D 4 4 ? 2.472 -35.852 35.068 1.00 61.21 138 MET D C 1
ATOM 1487 O O . MET D 4 4 ? 2.124 -35.922 36.247 0.10 61.18 138 MET D O 1
ATOM 1492 N N . ALA D 4 5 ? 2.013 -34.943 34.209 1.00 60.20 139 ALA D N 1
ATOM 1493 C CA . ALA D 4 5 ? 1.063 -33.871 34.551 1.00 59.41 139 ALA D CA 1
ATOM 1494 C C . ALA D 4 5 ? 1.402 -32.647 33.728 1.00 58.64 139 ALA D C 1
ATOM 1495 O O . ALA D 4 5 ? 2.577 -32.397 33.450 1.00 58.49 139 ALA D O 1
ATOM 1497 N N . SER D 4 6 ? 0.377 -31.874 33.376 1.00 57.18 140 SER D N 1
ATOM 1498 C CA . SER D 4 6 ? 0.539 -30.694 32.528 1.00 56.22 140 SER D CA 1
ATOM 1499 C C . SER D 4 6 ? 1.338 -29.560 33.193 1.00 54.91 140 SER D C 1
ATOM 1500 O O . SER D 4 6 ? 1.971 -28.773 32.494 1.00 54.59 140 SER D O 1
ATOM 1502 N N . ARG D 4 7 ? 1.285 -29.470 34.522 1.00 53.13 141 ARG D N 1
ATOM 1503 C CA . ARG D 4 7 ? 2.010 -28.439 35.265 1.00 52.01 141 ARG D CA 1
ATOM 1504 C C . ARG D 4 7 ? 3.519 -28.726 35.247 1.00 50.92 141 ARG D C 1
ATOM 1505 O O . ARG D 4 7 ? 4.318 -27.839 34.948 1.00 50.15 141 ARG D O 1
ATOM 1508 N N . GLU D 4 8 ? 3.889 -29.964 35.568 1.00 49.57 142 GLU D N 1
ATOM 1509 C CA . GLU D 4 8 ? 5.288 -30.381 35.601 1.00 48.95 142 GLU D CA 1
ATOM 1510 C C . GLU D 4 8 ? 5.870 -30.370 34.194 1.00 48.48 142 GLU D C 1
ATOM 1511 O O . GLU D 4 8 ? 7.056 -30.075 34.000 1.00 47.98 142 GLU D O 1
ATOM 1513 N N . ASN D 4 9 ? 5.019 -30.675 33.217 1.00 47.62 143 ASN D N 1
ATOM 1514 C CA . ASN D 4 9 ? 5.417 -30.690 31.815 1.00 47.06 143 ASN D CA 1
ATOM 1515 C C . ASN D 4 9 ? 5.691 -29.282 31.269 1.00 45.96 143 ASN D C 1
ATOM 1516 O O . ASN D 4 9 ? 6.674 -29.090 30.559 1.00 45.60 143 ASN D O 1
ATOM 1521 N N . GLU D 4 10 ? 4.830 -28.314 31.586 1.00 44.28 144 GLU D N 1
ATOM 1522 C CA . GLU D 4 10 ? 5.050 -26.939 31.140 1.00 43.61 144 GLU D CA 1
ATOM 1523 C C . GLU D 4 10 ? 6.291 -26.344 31.826 1.00 42.78 144 GLU D C 1
ATOM 1524 O O . GLU D 4 10 ? 7.052 -25.647 31.185 1.00 41.62 144 GLU D O 1
ATOM 1530 N N . MET D 4 11 ? 6.467 -26.629 33.114 1.00 41.79 145 MET D N 1
ATOM 1531 C CA . MET D 4 11 ? 7.638 -26.177 33.870 1.00 41.88 145 MET D CA 1
ATOM 1532 C C . MET D 4 11 ? 8.933 -26.622 33.199 1.00 41.16 145 MET D C 1
ATOM 1533 O O . MET D 4 11 ? 9.841 -25.820 32.998 1.00 39.57 145 MET D O 1
ATOM 1538 N N . ASP D 4 12 ? 8.990 -27.905 32.869 1.00 40.59 146 ASP D N 1
ATOM 1539 C CA . ASP D 4 12 ? 10.149 -28.503 32.229 1.00 41.27 146 ASP D CA 1
ATOM 1540 C C . ASP D 4 12 ? 10.396 -27.946 30.821 1.00 41.52 146 ASP D C 1
ATOM 1541 O O . ASP D 4 12 ? 11.544 -27.668 30.455 1.00 42.30 146 ASP D O 1
ATOM 1543 N N . GLU D 4 13 ? 9.332 -27.776 30.041 1.00 40.77 147 GLU D N 1
ATOM 1544 C CA . GLU D 4 13 ? 9.449 -27.224 28.693 1.00 40.29 147 GLU D 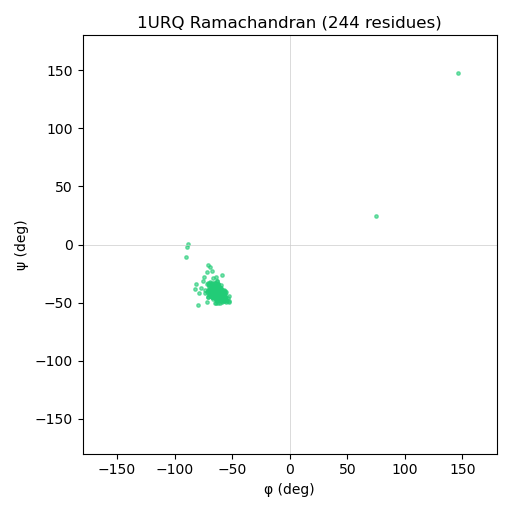CA 1
ATOM 1545 C C . GLU D 4 13 ? 9.883 -25.755 28.735 1.00 38.44 147 GLU D C 1
ATOM 1546 O O . GLU D 4 13 ? 10.673 -25.309 27.900 1.00 37.42 147 GLU D O 1
ATOM 1549 N N . ASN D 4 14 ? 9.351 -25.017 29.701 1.00 36.24 148 ASN D N 1
ATOM 1550 C CA . ASN D 4 14 ? 9.713 -23.627 29.897 1.00 35.20 148 ASN D CA 1
ATOM 1551 C C . ASN D 4 14 ? 11.238 -23.555 30.199 1.00 34.53 148 ASN D C 1
ATOM 1552 O O . ASN D 4 14 ? 11.940 -22.745 29.605 1.00 34.07 148 ASN D O 1
ATOM 1557 N N . LEU D 4 15 ? 11.738 -24.432 31.071 1.00 33.54 149 LEU D N 1
ATOM 1558 C CA . LEU D 4 15 ? 13.149 -24.410 31.491 1.00 33.57 149 LEU D CA 1
ATOM 1559 C C . LEU D 4 15 ? 14.118 -24.825 30.373 1.00 33.08 149 LEU D C 1
ATOM 1560 O O . LEU D 4 15 ? 15.245 -24.343 30.324 1.00 32.00 149 LEU D O 1
ATOM 1565 N N . GLU D 4 16 ? 13.677 -25.728 29.504 1.00 32.30 150 GLU D N 1
ATOM 1566 C CA . GLU D 4 16 ? 14.435 -26.123 28.327 1.00 31.74 150 GLU D CA 1
ATOM 1567 C C . GLU D 4 16 ? 14.520 -24.983 27.319 1.00 31.16 150 GLU D C 1
ATOM 1568 O O . GLU D 4 16 ? 15.579 -24.742 26.749 1.00 31.58 150 GLU D O 1
ATOM 1570 N N . GLN D 4 17 ? 13.406 -24.303 27.081 1.00 30.31 151 GLN D N 1
ATOM 1571 C CA . GLN D 4 17 ? 13.375 -23.136 26.194 1.00 29.62 151 GLN D CA 1
ATOM 1572 C C . GLN D 4 17 ? 14.315 -22.031 26.745 1.00 27.75 151 GLN D C 1
ATOM 1573 O O . GLN D 4 17 ? 15.070 -21.435 25.985 1.00 26.27 151 GLN D O 1
ATOM 1579 N N . VAL D 4 18 ? 14.249 -21.799 28.059 1.00 25.73 152 VAL D N 1
ATOM 1580 C CA . VAL D 4 18 ? 15.068 -20.809 28.746 1.00 24.80 152 VAL D CA 1
ATOM 1581 C C . VAL D 4 18 ? 16.559 -21.167 28.570 1.00 23.92 152 VAL D C 1
ATOM 1582 O O . VAL D 4 18 ? 17.339 -20.320 28.172 1.00 23.42 152 VAL D O 1
ATOM 1586 N N . SER D 4 19 ? 16.909 -22.413 28.851 1.00 23.35 153 SER D N 1
ATOM 1587 C CA . SER D 4 19 ? 18.280 -22.920 28.698 1.00 24.51 153 SER D CA 1
ATOM 1588 C C . SER D 4 19 ? 18.829 -22.657 27.296 1.00 24.11 153 SER D C 1
ATOM 1589 O O . SER D 4 19 ? 19.928 -22.111 27.146 1.00 24.30 153 SER D O 1
ATOM 1592 N N . GLY D 4 20 ? 18.038 -23.001 26.288 1.00 24.27 154 GLY D N 1
ATOM 1593 C CA . GLY D 4 20 ? 18.375 -22.766 24.889 1.00 24.58 154 GLY D CA 1
ATOM 1594 C C . GLY D 4 20 ? 18.614 -21.308 24.547 1.00 24.38 154 GLY D C 1
ATOM 1595 O O . GLY D 4 20 ? 19.629 -20.981 23.912 1.00 23.74 154 GLY D O 1
ATOM 1596 N N . ILE D 4 21 ? 17.715 -20.431 25.000 1.00 23.30 155 ILE D N 1
ATOM 1597 C CA . ILE D 4 21 ? 17.830 -19.007 24.723 1.00 23.56 155 ILE D CA 1
ATOM 1598 C C . ILE D 4 21 ? 19.065 -18.407 25.425 1.00 22.65 155 ILE D C 1
ATOM 1599 O O . ILE D 4 21 ? 19.738 -17.553 24.858 1.00 21.85 155 ILE D O 1
ATOM 1604 N N . ILE D 4 22 ? 19.372 -18.870 26.633 1.00 21.28 156 ILE D N 1
ATOM 1605 C CA . ILE D 4 22 ? 20.541 -18.382 27.344 1.00 21.71 156 ILE D CA 1
ATOM 1606 C C . ILE D 4 22 ? 21.838 -18.638 26.510 1.00 21.87 156 ILE D C 1
ATOM 1607 O O . ILE D 4 22 ? 22.738 -17.779 26.475 1.00 20.33 156 ILE D O 1
ATOM 1612 N N . GLY D 4 23 ? 21.914 -19.801 25.848 1.00 21.10 157 GLY D N 1
ATOM 1613 C CA . GLY D 4 23 ? 23.042 -20.120 24.964 1.00 20.80 157 GLY D CA 1
ATOM 1614 C C . GLY D 4 23 ? 23.176 -19.069 23.870 1.00 20.77 157 GLY D C 1
ATOM 1615 O O . GLY D 4 23 ? 24.293 -18.624 23.575 1.00 21.87 157 GLY D O 1
ATOM 1616 N N . ASN D 4 24 ? 22.050 -18.676 23.258 1.00 20.41 158 ASN D N 1
ATOM 1617 C CA . ASN D 4 24 ? 22.037 -17.595 22.288 1.00 20.62 158 ASN D CA 1
ATOM 1618 C C . ASN D 4 24 ? 22.487 -16.240 22.895 1.00 20.94 158 ASN D C 1
ATOM 1619 O O . ASN D 4 24 ? 23.265 -15.485 22.276 1.00 19.77 158 ASN D O 1
ATOM 1628 N N . LEU D 4 25 ? 21.963 -15.931 24.081 1.00 19.62 159 LEU D N 1
ATOM 1629 C CA . LEU D 4 25 ? 22.333 -14.714 24.818 1.00 19.82 159 LEU D CA 1
ATOM 1630 C C . LEU D 4 25 ? 23.834 -14.670 25.073 1.00 19.28 159 LEU D C 1
ATOM 1631 O O . LEU D 4 25 ? 24.449 -13.622 24.961 1.00 19.76 159 LEU D O 1
ATOM 1636 N N . ARG D 4 26 ? 24.422 -15.811 25.407 1.00 19.20 160 ARG D N 1
ATOM 1637 C CA . ARG D 4 26 ? 25.866 -15.896 25.588 1.00 19.87 160 ARG D CA 1
ATOM 1638 C C . ARG D 4 26 ? 26.629 -15.505 24.315 1.00 21.14 160 ARG D C 1
ATOM 1639 O O . ARG D 4 26 ? 27.595 -14.773 24.392 1.00 22.04 160 ARG D O 1
ATOM 1647 N N . HIS D 4 27 ? 26.186 -16.010 23.168 1.00 21.40 161 HIS D N 1
ATOM 1648 C CA . HIS D 4 27 ? 26.784 -15.737 21.863 1.00 22.58 161 HIS D CA 1
ATOM 1649 C C . HIS D 4 27 ? 26.684 -14.211 21.566 1.00 21.80 161 HIS D C 1
ATOM 1650 O O . HIS D 4 27 ? 27.642 -13.581 21.105 1.00 20.36 161 HIS D O 1
ATOM 1657 N N . MET D 4 28 ? 25.555 -13.607 21.903 1.00 20.58 162 MET D N 1
ATOM 1658 C CA . MET D 4 28 ? 25.385 -12.176 21.684 1.00 20.78 162 MET D CA 1
ATOM 1659 C C . MET D 4 28 ? 26.333 -11.338 22.558 1.00 20.24 162 MET D C 1
ATOM 1660 O O . MET D 4 28 ? 26.889 -10.325 22.087 1.00 21.25 162 MET D O 1
ATOM 1665 N N . ALA D 4 29 ? 26.510 -11.743 23.818 1.00 20.20 163 ALA D N 1
ATOM 1666 C CA . ALA D 4 29 ? 27.378 -11.038 24.729 1.00 19.65 163 ALA D CA 1
ATOM 1667 C C . ALA D 4 29 ? 28.823 -11.099 24.194 1.00 20.50 163 ALA D C 1
ATOM 1668 O O . ALA D 4 29 ? 29.568 -10.123 24.311 1.00 20.05 163 ALA D O 1
ATOM 1670 N N . LEU D 4 30 ? 29.205 -12.223 23.585 1.00 19.85 164 LEU D N 1
ATOM 1671 C CA . LEU D 4 30 ? 30.541 -12.328 22.973 1.00 20.10 164 LEU D CA 1
ATOM 1672 C C . LEU D 4 30 ? 30.718 -11.346 21.819 1.00 19.06 164 LEU D C 1
ATOM 1673 O O . LEU D 4 30 ? 31.719 -10.635 21.766 1.00 20.08 164 LEU D O 1
ATOM 1678 N N . ASP D 4 31 ? 29.758 -11.293 20.918 1.00 18.39 165 ASP D N 1
ATOM 1679 C CA . ASP D 4 31 ? 29.851 -10.419 19.755 1.00 19.03 165 ASP D CA 1
ATOM 1680 C C . ASP D 4 31 ? 29.829 -8.939 20.176 1.00 18.88 165 ASP D C 1
ATOM 1681 O O . ASP D 4 31 ? 30.535 -8.110 19.600 1.00 18.43 165 ASP D O 1
ATOM 1686 N N . MET D 4 32 ? 29.043 -8.623 21.205 1.00 19.10 166 MET D N 1
ATOM 1687 C CA . MET D 4 32 ? 28.974 -7.251 21.738 1.00 19.86 166 MET D CA 1
ATOM 1688 C C . MET D 4 32 ? 30.344 -6.834 22.265 1.00 19.36 166 MET D C 1
ATOM 1689 O O . MET D 4 32 ? 30.850 -5.768 21.925 1.00 18.79 166 MET D O 1
ATOM 1694 N N . GLY D 4 33 ? 30.949 -7.683 23.094 1.00 19.56 167 GLY D N 1
ATOM 1695 C CA . GLY D 4 33 ? 32.278 -7.413 23.618 1.00 19.94 167 GLY D CA 1
ATOM 1696 C C . GLY D 4 33 ? 33.334 -7.212 22.544 1.00 20.39 167 GLY D C 1
ATOM 1697 O O . GLY D 4 33 ? 34.133 -6.263 22.611 1.00 20.69 167 GLY D O 1
ATOM 1698 N N . ASN D 4 34 ? 33.322 -8.071 21.523 1.00 20.05 168 ASN D N 1
ATOM 1699 C CA . ASN D 4 34 ? 34.266 -7.944 20.407 1.00 20.02 168 ASN D CA 1
ATOM 1700 C C . ASN D 4 34 ? 34.108 -6.640 19.599 1.00 19.39 168 ASN D C 1
ATOM 1701 O O . ASN D 4 34 ? 35.105 -6.004 19.257 1.00 19.48 168 ASN D O 1
ATOM 1706 N N . GLU D 4 35 ? 32.874 -6.290 19.283 1.00 18.40 169 GLU D N 1
ATOM 1707 C CA . GLU D 4 35 ? 32.547 -5.085 18.534 1.00 19.12 169 GLU D CA 1
ATOM 1708 C C . GLU D 4 35 ? 32.907 -3.819 19.333 1.00 18.67 169 GLU D C 1
ATOM 1709 O O . GLU D 4 35 ? 33.487 -2.910 18.778 1.00 18.86 169 GLU D O 1
ATOM 1715 N N . ILE D 4 36 ? 32.593 -3.785 20.619 1.00 18.58 170 ILE D N 1
ATOM 1716 C CA . ILE D 4 36 ? 32.902 -2.611 21.448 1.00 18.56 170 ILE D CA 1
ATOM 1717 C C . ILE D 4 36 ? 34.412 -2.425 21.612 1.00 19.94 170 ILE D C 1
ATOM 1718 O O . ILE D 4 36 ? 34.910 -1.312 21.523 1.00 18.12 170 ILE D O 1
ATOM 1723 N N . ASP D 4 37 ? 35.139 -3.527 21.799 1.00 20.80 171 ASP D N 1
ATOM 1724 C CA . ASP D 4 37 ? 36.590 -3.471 21.915 1.00 21.43 171 ASP D CA 1
ATOM 1725 C C . ASP D 4 37 ? 37.246 -2.928 20.656 1.00 21.30 171 ASP D C 1
ATOM 1726 O O . ASP D 4 37 ? 38.180 -2.136 20.765 1.00 22.06 171 ASP D O 1
ATOM 1731 N N . THR D 4 38 ? 36.800 -3.374 19.484 1.00 20.46 172 THR D N 1
ATOM 1732 C CA . THR D 4 38 ? 37.364 -2.911 18.213 1.00 21.31 172 THR D CA 1
ATOM 1733 C C . THR D 4 38 ? 37.048 -1.421 17.970 1.00 20.61 172 THR D C 1
ATOM 1734 O O . THR D 4 38 ? 37.886 -0.665 17.459 1.00 20.16 172 THR D O 1
ATOM 1741 N N . GLN D 4 39 ? 35.848 -1.022 18.333 1.00 18.44 173 GLN D N 1
ATOM 1742 C CA . GLN D 4 39 ? 35.398 0.376 18.187 1.00 18.79 173 GLN D CA 1
ATOM 1743 C C . GLN D 4 39 ? 36.116 1.289 19.147 1.00 18.78 173 GLN D C 1
ATOM 1744 O O . GLN D 4 39 ? 36.440 2.402 18.777 1.00 19.49 173 GLN D O 1
ATOM 1750 N N . ASN D 4 40 ? 36.435 0.807 20.351 1.00 18.73 174 ASN D N 1
ATOM 1751 C CA . ASN D 4 40 ? 37.175 1.630 21.306 1.00 19.43 174 ASN D CA 1
ATOM 1752 C C . ASN D 4 40 ? 38.579 1.946 20.768 1.00 20.45 174 ASN D C 1
ATOM 1753 O O . ASN D 4 40 ? 39.040 3.079 20.866 1.00 20.48 174 ASN D O 1
ATOM 1758 N N . ARG D 4 41 ? 39.242 0.951 20.177 1.00 21.99 175 ARG D N 1
ATOM 1759 C CA . ARG D 4 41 ? 40.549 1.160 19.558 1.00 22.96 175 ARG D CA 1
ATOM 1760 C C . ARG D 4 41 ? 40.436 2.135 18.384 1.00 22.27 175 ARG D C 1
ATOM 1761 O O . ARG D 4 41 ? 41.296 2.985 18.207 1.00 21.97 175 ARG D O 1
ATOM 1775 N N . GLN D 4 42 ? 39.395 1.995 17.574 1.00 21.71 176 GLN D N 1
ATOM 1776 C CA . GLN D 4 42 ? 39.178 2.889 16.430 1.00 21.86 176 GLN D CA 1
ATOM 1777 C C . GLN D 4 42 ? 38.927 4.358 16.911 1.00 21.49 176 GLN D C 1
ATOM 1778 O O . GLN D 4 42 ? 39.454 5.312 16.324 1.00 19.72 176 GLN D O 1
ATOM 1784 N N . ILE D 4 43 ? 38.128 4.520 17.976 1.00 20.53 177 ILE D N 1
ATOM 1785 C CA . ILE D 4 43 ? 37.840 5.843 18.513 1.00 19.85 177 ILE D CA 1
ATOM 1786 C C . ILE D 4 43 ? 39.154 6.517 18.952 1.00 20.19 177 ILE D C 1
ATOM 1787 O O . ILE D 4 43 ? 39.354 7.718 18.680 1.00 19.02 177 ILE D O 1
ATOM 1792 N N . ASP D 4 44 ? 40.063 5.758 19.565 1.00 19.97 178 ASP D N 1
ATOM 1793 C CA . ASP D 4 44 ? 41.376 6.307 19.946 1.00 21.75 178 ASP D CA 1
ATOM 1794 C C . ASP D 4 44 ? 42.116 6.868 18.740 1.00 21.65 178 ASP D C 1
ATOM 1795 O O . ASP D 4 44 ? 42.677 7.968 18.814 1.00 21.12 178 ASP D O 1
ATOM 1800 N N . ARG D 4 45 ? 42.138 6.115 17.643 1.00 22.27 179 ARG D N 1
ATOM 1801 C CA . ARG D 4 45 ? 42.796 6.590 16.409 1.00 23.00 179 ARG D CA 1
ATOM 1802 C C . ARG D 4 45 ? 42.116 7.864 15.904 1.00 22.55 179 ARG D C 1
ATOM 1803 O O . ARG D 4 45 ? 42.776 8.859 15.585 1.00 22.71 179 ARG D O 1
ATOM 1811 N N . ILE D 4 46 ? 40.785 7.843 15.857 1.00 21.59 180 ILE D N 1
ATOM 1812 C CA . ILE D 4 46 ? 40.013 8.987 15.356 1.00 20.67 180 ILE D CA 1
ATOM 1813 C C . ILE D 4 46 ? 40.344 10.249 16.182 1.00 20.77 180 ILE D C 1
ATOM 1814 O O . ILE D 4 46 ? 40.514 11.326 15.619 1.00 20.66 180 ILE D O 1
ATOM 1819 N N . MET D 4 47 ? 40.425 10.109 17.496 1.00 19.81 181 MET D N 1
ATOM 1820 C CA . MET D 4 47 ? 40.708 11.228 18.373 1.00 20.39 181 MET D CA 1
ATOM 1821 C C . MET D 4 47 ? 42.078 11.882 18.113 1.00 20.76 181 MET D C 1
ATOM 1822 O O . MET D 4 47 ? 42.190 13.103 18.098 1.00 18.66 181 MET D O 1
ATOM 1827 N N . GLU D 4 48 ? 43.084 11.057 17.887 1.00 21.19 182 GLU D N 1
ATOM 1828 C CA . GLU D 4 48 ? 44.422 11.542 17.556 1.00 22.67 182 GLU D CA 1
ATOM 1829 C C . GLU D 4 48 ? 44.433 1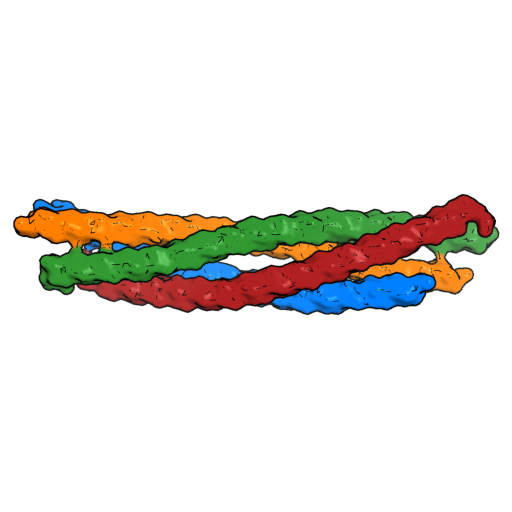2.284 16.213 1.00 22.42 182 GLU D C 1
ATOM 1830 O O . GLU D 4 48 ? 45.017 13.371 16.093 1.00 22.75 182 GLU D O 1
ATOM 1841 N N . LYS D 4 49 ? 43.709 11.740 15.244 1.00 22.20 183 LYS D N 1
ATOM 1842 C CA . LYS D 4 49 ? 43.556 12.358 13.942 1.00 22.77 183 LYS D CA 1
ATOM 1843 C C . LYS D 4 49 ? 42.789 13.693 14.038 1.00 22.54 183 LYS D C 1
ATOM 1844 O O . LYS D 4 49 ? 43.145 14.652 13.361 1.00 22.47 183 LYS D O 1
ATOM 1850 N N . ALA D 4 50 ? 41.765 13.768 14.887 1.00 21.92 184 ALA D N 1
ATOM 1851 C CA . ALA D 4 50 ? 41.013 15.016 15.070 1.00 21.77 184 ALA D CA 1
ATOM 1852 C C . ALA D 4 50 ? 41.938 16.170 15.506 1.00 22.08 184 ALA D C 1
ATOM 1853 O O . ALA D 4 50 ? 41.895 17.262 14.943 1.00 21.28 184 ALA D O 1
ATOM 1855 N N . ASP D 4 51 ? 42.772 15.912 16.503 1.00 22.56 185 ASP D N 1
ATOM 1856 C CA . ASP D 4 51 ? 43.661 16.939 17.052 1.00 22.99 185 ASP D CA 1
ATOM 1857 C C . ASP D 4 51 ? 44.768 17.325 16.087 1.00 22.99 185 ASP D C 1
ATOM 1858 O O . ASP D 4 51 ? 45.107 18.501 15.968 1.00 22.99 185 ASP D O 1
ATOM 1863 N N . SER D 4 52 ? 45.360 16.328 15.440 1.00 23.38 186 SER D N 1
ATOM 1864 C CA . SER D 4 52 ? 46.351 16.558 14.390 1.00 23.78 186 SER D CA 1
ATOM 1865 C C . SER D 4 52 ? 45.807 17.439 13.262 1.00 24.04 186 SER D C 1
ATOM 1866 O O . SER D 4 52 ? 46.482 18.381 12.796 1.00 23.57 186 SER D O 1
ATOM 1871 N N . ASN D 4 53 ? 44.600 17.100 12.801 1.00 23.38 187 ASN D N 1
ATOM 1872 C CA . ASN D 4 53 ? 43.908 17.903 11.810 1.00 23.67 187 ASN D CA 1
ATOM 1873 C C . ASN D 4 53 ? 43.707 19.321 12.268 1.00 23.81 187 ASN D C 1
ATOM 1874 O O . ASN D 4 53 ? 43.975 20.247 11.505 1.00 23.98 187 ASN D O 1
ATOM 1879 N N . LYS D 4 54 ? 43.223 19.497 13.500 1.00 23.45 188 LYS D N 1
ATOM 1880 C CA . LYS D 4 54 ? 42.962 20.812 14.032 1.00 24.29 188 LYS D CA 1
ATOM 1881 C C . LYS D 4 54 ? 44.266 21.648 14.026 1.00 25.17 188 LYS D C 1
ATOM 1882 O O . LYS D 4 54 ? 44.232 22.814 13.646 1.00 24.43 188 LYS D O 1
ATOM 1888 N N . THR D 4 55 ? 45.379 21.044 14.455 1.00 26.07 189 THR D N 1
ATOM 1889 C CA . THR D 4 55 ? 46.680 21.733 14.474 1.00 27.31 189 THR D CA 1
ATOM 1890 C C . THR D 4 55 ? 47.082 22.192 13.095 1.00 27.09 189 THR D C 1
ATOM 1891 O O . THR D 4 55 ? 47.463 23.340 12.896 1.00 26.63 189 THR D O 1
ATOM 1895 N N . ARG D 4 56 ? 46.973 21.274 12.148 1.00 28.01 190 ARG D N 1
ATOM 1896 C CA . ARG D 4 56 ? 47.342 21.515 10.762 1.00 28.51 190 ARG D CA 1
ATOM 1897 C C . ARG D 4 56 ? 46.482 22.622 10.141 1.00 29.07 190 ARG D C 1
ATOM 1898 O O . ARG D 4 56 ? 47.012 23.503 9.477 1.00 28.23 190 ARG D O 1
ATOM 1906 N N . ILE D 4 57 ? 45.166 22.605 10.411 1.00 28.36 191 ILE D N 1
ATOM 1907 C CA . ILE D 4 57 ? 44.260 23.648 9.944 1.00 28.09 191 ILE D CA 1
ATOM 1908 C C . ILE D 4 57 ? 44.635 24.997 10.557 1.00 29.20 191 ILE D C 1
ATOM 1909 O O . ILE D 4 57 ? 44.747 25.992 9.830 1.00 28.78 191 ILE D O 1
ATOM 1914 N N . ASP D 4 58 ? 44.849 25.028 11.870 1.00 29.52 192 ASP D N 1
ATOM 1915 C CA . ASP D 4 58 ? 45.149 26.276 12.578 1.00 30.81 192 ASP D CA 1
ATOM 1916 C C . ASP D 4 58 ? 46.440 26.940 12.032 1.00 32.27 192 ASP D C 1
ATOM 1917 O O . ASP D 4 58 ? 46.516 28.166 11.927 1.00 32.72 192 ASP D O 1
ATOM 1922 N N . GLU D 4 59 ? 47.433 26.125 11.688 1.00 33.59 193 GLU D N 1
ATOM 1923 C CA . GLU D 4 59 ? 48.735 26.618 11.209 1.00 35.03 193 GLU D CA 1
ATOM 1924 C C . GLU D 4 59 ? 48.640 27.165 9.794 1.00 35.70 193 GLU D C 1
ATOM 1925 O O . GLU D 4 59 ? 49.253 28.193 9.493 1.00 35.29 193 GLU D O 1
ATOM 1931 N N . ALA D 4 60 ? 47.864 26.502 8.934 1.00 36.67 194 ALA D N 1
ATOM 1932 C CA . ALA D 4 60 ? 47.600 27.022 7.585 1.00 37.73 194 ALA D CA 1
ATOM 1933 C C . ALA D 4 60 ? 46.778 28.294 7.670 1.00 38.73 194 ALA D C 1
ATOM 1934 O O . ALA D 4 60 ? 46.976 29.219 6.878 1.00 38.93 194 ALA D O 1
ATOM 1936 N N . ASN D 4 61 ? 45.873 28.346 8.646 1.00 39.35 195 ASN D N 1
ATOM 1937 C CA . ASN D 4 61 ? 44.975 29.476 8.821 1.00 40.63 195 ASN D CA 1
ATOM 1938 C C . ASN D 4 61 ? 45.712 30.765 9.241 1.00 42.27 195 ASN D C 1
ATOM 1939 O O . ASN D 4 61 ? 45.197 31.867 9.034 1.00 41.86 195 ASN D O 1
ATOM 1944 N N . GLN D 4 62 ? 46.894 30.609 9.835 1.00 44.13 196 GLN D N 1
ATOM 1945 C CA . GLN D 4 62 ? 47.715 31.741 10.269 1.00 45.84 196 GLN D CA 1
ATOM 1946 C C . GLN D 4 62 ? 48.493 32.306 9.089 1.00 47.18 196 GLN D C 1
ATOM 1947 O O . GLN D 4 62 ? 48.699 33.511 9.009 1.00 47.96 196 GLN D O 1
ATOM 1949 N N . ARG D 4 63 ? 48.901 31.447 8.159 1.00 48.57 197 ARG D N 1
ATOM 1950 C CA . ARG D 4 63 ? 49.495 31.918 6.914 1.00 49.86 197 ARG D CA 1
ATOM 1951 C C . ARG D 4 63 ? 48.469 32.751 6.141 1.00 51.48 197 ARG D C 1
ATOM 1952 O O . ARG D 4 63 ? 48.827 33.727 5.479 1.00 52.14 197 ARG D O 1
ATOM 1960 N N . ALA D 4 64 ? 47.196 32.364 6.264 1.00 53.00 198 ALA D N 1
ATOM 1961 C CA . ALA D 4 64 ? 46.078 32.980 5.551 1.00 53.89 198 ALA D CA 1
ATOM 1962 C C . ALA D 4 64 ? 45.397 34.156 6.296 1.00 54.54 198 ALA D C 1
ATOM 1963 O O . ALA D 4 64 ? 44.570 34.855 5.715 1.00 54.66 198 ALA D O 1
ATOM 1965 N N . THR D 4 65 ? 45.723 34.355 7.573 1.00 55.36 199 THR D N 1
ATOM 1966 C CA . THR D 4 65 ? 45.262 35.527 8.332 1.00 55.76 199 THR D CA 1
ATOM 1967 C C . THR D 4 65 ? 46.436 36.509 8.417 1.00 55.57 199 THR D C 1
ATOM 1968 O O . THR D 4 65 ? 46.277 37.705 8.186 1.00 55.67 199 THR D O 1
#

Organism: Rattus norvegicus (NCBI:txid10116)

Radius of gyration: 27.78 Å; Cα contacts (8 Å, |Δi|>4): 282; chains: 4; bounding box: 56×76×64 Å

InterPro domains:
  IPR000664 Lethal(2) giant larvae protein [PR00962] (41-59)
  IPR000664 Lethal(2) giant larvae protein [PR00962] (309-331)
  IPR000664 Lethal(2) giant larvae protein [PR00962] (361-381)
  IPR000664 Lethal(2) giant larvae protein [PR00962] (449-472)
  IPR001680 WD40 repeat [PF00400] (239-266)
  IPR001680 WD40 repeat [PS50082] (234-275)
  IPR001680 WD40 repeat [SM00320] (46-86)
  IPR001680 WD40 repeat [SM00320] (88-127)
  IPR001680 WD40 repeat [SM00320] (132-171)
  IPR001680 WD40 repeat [SM00320] (185-225)
  IPR001680 WD40 repeat [SM00320] (228-266)
  IPR001680 WD40 repeat [SM00320] (386-465)
  IPR001680 WD40 repeat [SM00320] (491-530)
  IPR013577 Lethal giant larvae homologue 2 [PF08366] (278-385)
  IPR013905 Lethal giant larvae (Lgl)-like, C-terminal domain [PF08596] (907-1029)
  IPR015943 WD40/YVTN repeat-like-containing domain superfamily [G3DSA:2.130.10.10] (42-179)
  IPR015943 WD40/YVTN repeat-like-containing domain superfamily [G3DSA:2.130.10.10] (180-303)
  IPR015943 WD40/YVTN repeat-like-containing domain superfamily [G3DSA:2.130.10.10] (321-671)
  IPR036322 WD40-repeat-containing domain superfamily [SSF50978] (60-540)
  IPR036322 WD40-repeat-containing domain superfamily [SSF50978] (450-1010)

GO terms:
  GO:0030141 secretory granule (C, TAS)
  GO:0045921 positive regulation of exocytosis (P, TAS)
  GO:0098793 presynapse (C, IDA)
  GO:0098685 Schaffer collateral - CA1 synapse (C, IDA)
  GO:0098888 extrinsic component of presynaptic membrane (C, IDA)
  GO:0099523 presynaptic cytosol (C, IDA)
  GO:0031594 neuromuscular junction (C, IDA)
  GO:0099504 synaptic vesicle cycle (P, IDA)
  GO:0008021 synaptic vesicle (C, IDA)
  GO:0008021 synaptic vesicle (C, EXP)
  GO:0098685 Schaffer collateral - CA1 synapse (C, IEP)
  GO:0098888 extrinsic component of presynaptic membrane (C, IEP)
  GO:0099523 presynaptic cytosol (C, IEP)
  GO:0031594 neuromuscular junction (C, IEP)
  GO:0008021 synaptic vesicle (C, IEP)
  GO:0099504 synaptic vesicle cycle (P, IMP)

Secondary structure (P-SEA, 3-state):
caaaaaaaaaaaaaaaaaaaaaaaaaaaaaaaaaaaaaaaaaaaaaaaaaaaaaaaac/caaaaaaaaaaaaaaaaaaaaaaaaaaaaaaaaaaaaaaaaaaaaaaaaaaaaaaaaaaaaacc/caaaaaaaaaaaaaaaaaaaaaaaaaaaaaaaaaaaaaaaaaaaaaaaaaaaaaaaaaaaaaaaaacc/ccaaaaaaaaaaaaaaaaaaaaaaaaaaaaaaaaaaaaaaaaaaaaaaaaaaaaaaaaaaac

Sequence (252 aa):
GIEGVKGAASGVVGELARARLALDERGQKLSDLEERTAAMMSSADSFSKHAHEMMLKYETRHSEIIKLENSIRELHDMFMDMAMLVESQGEMIDRIEYNVEHAVDYVERAVSDTKKAVKYQSRRADQLADESLESTRRMLQLVEESKDAGIRTLVMLDEQGEQLDRVEEGMNHINQDMKEAEKNLKDLGKMASRENEMDENLEQVSGIIGNLRHMALDMGNEIDTQNRQIDRIMEKADSNKTRIDEANQRAT

Solvent-accessible surface area: 12636 Å² total; per-residue (Å²): 80,37,81,54,17,54,44,48,0,63,41,3,23,37,39,0,34,172,3,73,124,15,0,62,84,0,17,131,35,0,59,52,0,43,128,66,0,42,38,0,50,69,10,0,57,40,0,6,62,53,0,84,103,28,18,121,144,74,97,118,106,40,65,37,1,56,135,0,10,86,22,0,92,99,1,21,69,37,0,77,65,0,17,131,56,0,104,63,22,8,95,41,0,76,115,0,27,135,19,4,95,71,0,22,50,42,0,72,123,0,20,48,10,0,112,70,2,45,133,101,108,106,111,64,72,97,112,42,37,89,60,4,20,74,0,0,106,94,0,33,65,14,0,70,73,1,51,96,9,0,86,49,0,40,79,36,0,83,97,9,10,94,23,0,83,110,1,20,114,8,1,64,78,0,48,103,25,0,96,57,0,44,72,16,0,83,85,26,75,96,230,62,91,40,53,94,60,20,59,78,9,31,67,91,0,52,52,24,2,43,57,0,110,108,10,2,64,57,0,15,94,59,0,66,62,3,11,142,18,0,64,114,0,14,123,62,0,58,64,3,68,75,66,0,53,113,2,19,73,88,18,126

=== Feature glossary ===
Reading guide. The protein is described through the following features:

Foldseek 3Di. A 3Di character summarizes, for each residue, the relative orientation of the Cα frame of its nearest spatial neighbor. Because it encodes fold topology rather than chemistry, 3Di alignments detect remote structural similarity that sequence alignment misses.

Contact-map, Ramachandran, and PAE plots. Plot images: a contact map (which residues are close in 3D, as an N×N binary image), a Ramachandran scatter (backbone torsion angles, revealing secondary-structure composition at a glance), and — for AlphaFold structures — a PAE heatmap (pairwise prediction confidence).

Radius of gyration, Cα contacts, bounding box. Radius of gyration (Rg) is the root-mean-square distance of Cα atoms from their centroid — a single number for overall size and compactness. A globular domain of N residues has Rg ≈ 2.2·N^0.38 Å; an extended or disordered chain has a much larger Rg. The Cα contact count is the number of residue pairs whose Cα atoms are within 8 Å and are more than four positions apart in sequence — a standard proxy for tertiary packing density. The bounding box is the smallest axis-aligned box enclosing all Cα atoms.

Secondary structure (8-state, DSSP). Eight-state secondary structure (DSSP): H is the canonical α-helix, G the tighter 3₁₀-helix, I the wider π-helix; E/B are β-structure, T and S are turns and bends, and '-' is everything else. DSSP derives these from the pattern of main-chain N–H···O=C hydrogen bonds, not from the sequence.

B-factor. B-factor (Debye–Waller factor) reflects atomic displacement in the crystal lattice. It is an experimental observable (units Å²), not a prediction; low values mean the atom is pinned down, high values mean it moves or is heterogeneous across the crystal.

pLDDT. pLDDT is the predicted lDDT-Cα score: AlphaFold's confidence that the local environment of each residue (all inter-atomic distances within 15 Å) is correctly placed. It is a per-residue number between 0 and 100, with higher meaning more reliable.

Nearest PDB structures. Nearest PDB neighbors are the top structural matches found by Foldseek when searching this structure against the entire Protein Data Bank. Each hit reports a TM-score (0 to 1; >0.5 almost always implies the same fold) and an E-value. These are *structural* homologs — they may share no detectable sequence similarity.

Solvent-accessible surface area. Accessible surface area quantifies burial. A residue with SASA near zero is packed into the hydrophobic core; one with SASA >100 Å² sits on the surface. Computed here via the Shrake–Rupley numerical algorithm with a 1.4 Å probe.

Rendered structure images. Structure images are PyMOL renders from six orthogonal camera directions. Cartoon representation draws helices as coils and strands as arrows; sticks shows the backbone as bonds; surface shows the solvent-excluded envelope. Rainbow coloring maps sequence position to hue (blue→red, N→C); chain coloring assigns a distinct color per polypeptide.

Backbone torsions (φ/ψ). φ (phi) and ψ (psi) are the two rotatable backbone dihedrals per residue: φ is the C(i-1)–N–Cα–C torsion, ψ is the N–Cα–C–N(i+1) torsion, both in degrees on (−180°, 180°]. α-helical residues cluster near (−60°, −45°); β-strand residues near (−120°, +130°). A Ramachandran plot is simply a scatter of (φ, ψ) for every residue.

Predicted aligned error. Predicted Aligned Error (PAE) is an AlphaFold confidence matrix: entry (i, j) is the expected error in the position of residue j, in ångströms, when the prediction is superimposed on the true structure at residue i. Low PAE within a block of residues means that block is internally rigid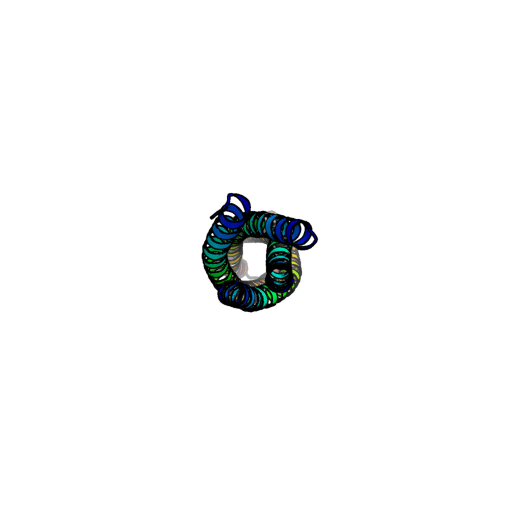 and well-predicted; high PAE between two blocks means their relative placement is uncertain even if each block individually is confident.

mmCIF coordinates. Structure coordinates are given as an mmCIF _atom_site loop: one row per atom with element, residue name, chain id, sequence number, and x/y/z position in Å. Only the four main-chain atoms per residue are included here; side chains are omitted to keep the record compact.

InterPro / GO / CATH / organism. Database cross-references. InterPro integrates a dozen domain/family signature databases into unified entries with residue-range hits. GO terms attach function/process/location labels with evidence codes. CATH codes position the fold in a four-level structural taxonomy. Organism is the NCBI-taxonomy species name.

Secondary structure (3-state, P-SEA). SS3 is a coarse helix/strand/coil call (letters a/b/c) made by the P-SEA algorithm from inter-Cα distances and dihedrals. It is less detailed than DSSP but needs only Cα positions.

Sequence. Sequence gives the chain of amino acids in standard one-letter code (A=alanine, C=cysteine, …, Y=tyrosine), read N→C. It is the only feature that is directly encoded by the gene; all structural features are derived from the folded form of this sequence.